Protein AF-A0A420MRM2-F1 (afdb_monomer_lite)

Foldseek 3Di:
DVVVVVVVVVVVVVVVQVPDPFPCSNVLVVLVVVLLVVLVPDDFDDDPVLVVVLVVVCVVVVVQCPDPDDDPPVVPNGPDPVVSVVSVSVCLVVLCQVCPDPSSVSSNVSCPDPSVVVVVVVCPNPVPVVVVDDRPPPPDPQPVPDDPVVCPVVVVVVVVVVVVLVVVVVVVVVVVVVPDPDPVVVVVVVVVVVVVVVVVVVVVVVVVSVPPD

Structure (mmCIF, N/CA/C/O backbone):
data_AF-A0A420MRM2-F1
#
_entry.id   AF-A0A420MRM2-F1
#
loop_
_atom_site.group_PDB
_atom_site.id
_atom_site.type_symbol
_atom_site.label_atom_id
_atom_site.label_alt_id
_atom_site.label_comp_id
_atom_site.label_asym_id
_atom_site.label_entity_id
_atom_site.label_seq_id
_atom_site.pdbx_PDB_ins_code
_atom_site.Cartn_x
_atom_site.Cartn_y
_atom_site.Cartn_z
_atom_site.occupancy
_atom_site.B_iso_or_equiv
_atom_site.auth_seq_id
_atom_site.auth_comp_id
_atom_site.auth_asym_id
_atom_site.auth_atom_id
_atom_site.pdbx_PDB_model_num
ATOM 1 N N . MET A 1 1 ? 2.061 21.342 -18.331 1.00 58.62 1 MET A N 1
ATOM 2 C CA . MET A 1 1 ? 0.796 20.868 -17.726 1.00 58.62 1 MET A CA 1
ATOM 3 C C . MET A 1 1 ? 1.039 19.591 -16.930 1.00 58.62 1 MET A C 1
ATOM 5 O O . MET A 1 1 ? 0.723 19.573 -15.754 1.00 58.62 1 MET A O 1
ATOM 9 N N . GLU A 1 2 ? 1.714 18.597 -17.509 1.00 61.97 2 GLU A N 1
ATOM 10 C CA . GLU A 1 2 ? 2.024 17.307 -16.869 1.00 61.97 2 GLU A CA 1
ATOM 11 C C . GLU A 1 2 ? 2.773 17.396 -15.522 1.00 61.97 2 GLU A C 1
ATOM 13 O O . GLU A 1 2 ? 2.312 16.820 -14.544 1.00 61.97 2 GLU A O 1
ATOM 18 N N . MET A 1 3 ? 3.861 18.177 -15.412 1.00 66.94 3 MET A N 1
ATOM 19 C CA . MET A 1 3 ? 4.563 18.349 -14.121 1.00 66.94 3 MET A CA 1
ATOM 20 C C . MET A 1 3 ? 3.674 18.968 -13.032 1.00 66.94 3 MET A C 1
ATOM 22 O O . MET A 1 3 ? 3.732 18.562 -11.880 1.00 66.94 3 MET A O 1
ATOM 26 N N . MET A 1 4 ? 2.800 19.907 -13.405 1.00 73.38 4 MET A N 1
ATOM 27 C CA . MET A 1 4 ? 1.870 20.538 -12.466 1.00 73.38 4 MET A CA 1
ATOM 28 C C . MET A 1 4 ? 0.805 19.546 -11.975 1.00 73.38 4 MET A C 1
ATOM 30 O O . MET A 1 4 ? 0.467 19.550 -10.794 1.00 73.38 4 MET A O 1
ATOM 34 N N . GLU A 1 5 ? 0.280 18.691 -12.857 1.00 72.19 5 GLU A N 1
ATOM 35 C CA . GLU A 1 5 ? -0.661 17.635 -12.458 1.00 72.19 5 GLU A CA 1
ATOM 36 C C . GLU A 1 5 ? 0.018 16.565 -11.592 1.00 72.19 5 GLU A C 1
ATOM 38 O O . GLU A 1 5 ? -0.572 16.085 -10.624 1.00 72.19 5 GLU A O 1
ATOM 43 N N . ARG A 1 6 ? 1.289 16.251 -11.867 1.00 74.25 6 ARG A N 1
ATOM 44 C CA . ARG A 1 6 ? 2.109 15.364 -11.033 1.00 74.25 6 ARG A CA 1
ATOM 45 C C . ARG A 1 6 ? 2.300 15.927 -9.623 1.00 74.25 6 ARG A C 1
ATOM 47 O O . ARG A 1 6 ? 2.050 15.214 -8.654 1.00 74.25 6 ARG A O 1
ATOM 54 N N . ASP A 1 7 ? 2.672 17.198 -9.498 1.00 79.50 7 ASP A N 1
ATOM 55 C CA . ASP A 1 7 ? 2.842 17.847 -8.193 1.00 79.50 7 ASP A CA 1
ATOM 56 C C . ASP A 1 7 ? 1.525 17.875 -7.407 1.00 79.50 7 ASP A C 1
ATOM 58 O O . ASP A 1 7 ? 1.498 17.531 -6.223 1.00 79.50 7 ASP A O 1
ATOM 62 N N . ARG A 1 8 ? 0.402 18.176 -8.077 1.00 82.31 8 ARG A N 1
ATOM 63 C CA . ARG A 1 8 ? -0.938 18.083 -7.471 1.00 82.31 8 ARG A CA 1
ATOM 64 C C . ARG A 1 8 ? -1.251 16.672 -6.985 1.00 82.31 8 ARG A C 1
ATOM 66 O O . ARG A 1 8 ? -1.766 16.520 -5.879 1.00 82.31 8 ARG A O 1
ATOM 73 N N . ALA A 1 9 ? -0.939 15.648 -7.777 1.00 80.81 9 ALA A N 1
ATOM 74 C CA . ALA A 1 9 ? -1.175 14.259 -7.404 1.00 80.81 9 ALA A CA 1
ATOM 75 C C . ALA A 1 9 ? -0.339 13.843 -6.183 1.00 80.81 9 ALA A C 1
ATOM 77 O O . ALA A 1 9 ? -0.861 13.168 -5.293 1.00 80.81 9 ALA A O 1
ATOM 78 N N . PHE A 1 10 ? 0.925 14.270 -6.095 1.00 83.81 10 PHE A N 1
ATOM 79 C CA . PHE A 1 10 ? 1.751 14.045 -4.906 1.00 83.81 10 PHE A CA 1
ATOM 80 C C . PHE A 1 10 ? 1.188 14.759 -3.682 1.00 83.81 10 PHE A C 1
ATOM 82 O O . PHE A 1 10 ? 0.953 14.108 -2.667 1.00 83.81 10 PHE A O 1
ATOM 89 N N . SER A 1 11 ? 0.885 16.056 -3.794 1.00 84.88 11 SER A N 1
ATOM 90 C CA . SER A 1 11 ? 0.298 16.828 -2.692 1.00 84.88 11 SER A CA 1
ATOM 91 C C . SER A 1 11 ? -1.029 16.239 -2.216 1.00 84.88 11 SER A C 1
ATOM 93 O O . SER A 1 11 ? -1.290 16.200 -1.015 1.00 84.88 11 SER A O 1
ATOM 95 N N . PHE A 1 12 ? -1.860 15.736 -3.133 1.00 87.81 12 PHE A N 1
ATOM 96 C CA . PHE A 1 12 ? -3.099 15.048 -2.788 1.00 87.81 12 PHE A CA 1
ATOM 97 C C . PHE A 1 12 ? -2.832 13.754 -2.014 1.00 87.81 12 PHE A C 1
ATOM 99 O O . PHE A 1 12 ? -3.415 13.562 -0.948 1.00 87.81 12 PHE A O 1
ATOM 106 N N . LYS A 1 13 ? -1.939 12.884 -2.510 1.00 85.56 13 LYS A N 1
ATOM 107 C CA . LYS A 1 13 ? -1.574 11.630 -1.828 1.00 85.56 13 LYS A CA 1
ATOM 108 C C . LYS A 1 13 ? -1.015 11.914 -0.434 1.00 85.56 13 LYS A C 1
ATOM 110 O O . LYS A 1 13 ? -1.466 11.306 0.528 1.00 85.56 13 LYS A O 1
ATOM 115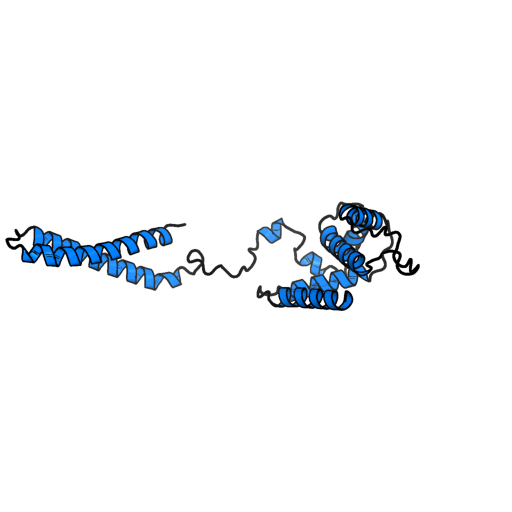 N N . GLU A 1 14 ? -0.092 12.862 -0.305 1.00 86.62 14 GLU A N 1
ATOM 116 C CA . GLU A 1 14 ? 0.489 13.243 0.986 1.00 86.62 14 GLU A CA 1
ATOM 117 C C . GLU A 1 14 ? -0.559 13.810 1.943 1.00 86.62 14 GLU A C 1
ATOM 119 O O . GLU A 1 14 ? -0.609 13.400 3.097 1.00 86.62 14 GLU A O 1
ATOM 124 N N . SER A 1 15 ? -1.450 14.680 1.461 1.00 87.25 15 SER A N 1
ATOM 125 C CA . SER A 1 15 ? -2.539 15.236 2.275 1.00 87.25 15 SER A CA 1
ATOM 126 C C . SER A 1 15 ? -3.531 14.162 2.717 1.00 87.25 15 SER A C 1
ATOM 128 O O . SER A 1 15 ? -4.020 14.201 3.844 1.00 87.25 15 SER A O 1
ATOM 130 N N . PHE A 1 16 ? -3.824 13.191 1.849 1.00 86.88 16 PHE A N 1
ATOM 131 C CA . PHE A 1 16 ? -4.702 12.071 2.172 1.00 86.88 16 PHE A CA 1
ATOM 132 C C . PHE A 1 16 ? -4.112 11.213 3.295 1.00 86.88 16 PHE A C 1
ATOM 134 O O . PHE A 1 16 ? -4.819 10.892 4.246 1.00 86.88 16 PHE A O 1
ATOM 141 N N . GLN A 1 17 ? -2.813 10.912 3.221 1.00 86.00 17 GLN A N 1
ATOM 142 C CA . GLN A 1 17 ? -2.122 10.140 4.256 1.00 86.00 17 GLN A CA 1
ATOM 143 C C . GLN A 1 17 ? -1.930 10.942 5.547 1.00 86.00 17 GLN A C 1
ATOM 145 O O . GLN A 1 17 ? -2.156 10.414 6.627 1.00 86.00 17 GLN A O 1
ATOM 150 N N . ALA A 1 18 ? -1.616 12.237 5.453 1.00 84.50 18 ALA A N 1
ATOM 151 C CA . ALA A 1 18 ? -1.531 13.129 6.610 1.00 84.50 18 ALA A CA 1
ATOM 152 C C . ALA A 1 18 ? -2.884 13.310 7.320 1.00 84.50 18 ALA A C 1
ATOM 154 O O . ALA A 1 18 ? -2.929 13.603 8.515 1.00 84.50 18 ALA A O 1
ATOM 155 N N . GLY A 1 19 ? -3.985 13.137 6.584 1.00 82.69 19 GLY A N 1
ATOM 156 C CA . GLY A 1 19 ? -5.341 13.102 7.119 1.00 82.69 19 GLY A CA 1
ATOM 157 C C . GLY A 1 19 ? -5.684 11.812 7.869 1.00 82.69 19 GLY A C 1
ATOM 158 O O . GLY A 1 19 ? -6.733 11.768 8.521 1.00 82.69 19 GLY A O 1
ATOM 159 N N . ASP A 1 20 ? -4.836 10.779 7.805 1.00 80.94 20 ASP A N 1
ATOM 160 C CA . ASP A 1 20 ? -5.010 9.573 8.603 1.00 80.94 20 ASP A CA 1
ATOM 161 C C . ASP A 1 20 ? -4.645 9.851 10.068 1.00 80.94 20 ASP A C 1
ATOM 163 O O . ASP A 1 20 ? -3.548 10.299 10.415 1.00 80.94 20 ASP A O 1
ATOM 167 N N . LEU A 1 21 ? -5.620 9.603 10.939 1.00 76.06 21 LEU A N 1
ATOM 168 C CA . LEU A 1 21 ? -5.523 9.831 12.376 1.00 76.06 21 LEU A CA 1
ATOM 169 C C . LEU A 1 21 ? -5.315 8.525 13.152 1.00 76.06 21 LEU A C 1
ATOM 171 O O . LEU A 1 21 ? -5.389 8.542 14.382 1.00 76.06 21 LEU A O 1
ATOM 175 N N . GLU A 1 22 ? -5.094 7.396 12.471 1.00 74.50 22 GLU A N 1
ATOM 176 C CA . GLU A 1 22 ? -4.727 6.145 13.130 1.00 74.50 22 GLU A CA 1
ATOM 177 C C . GLU A 1 22 ? -3.379 6.300 13.870 1.00 74.50 22 GLU A C 1
ATOM 179 O O . GLU A 1 22 ? -2.386 6.770 13.294 1.00 74.50 22 GLU A O 1
ATOM 184 N N . PRO A 1 23 ? -3.295 5.910 15.158 1.00 78.25 23 PRO A N 1
ATOM 185 C CA . PRO A 1 23 ? -2.066 6.047 15.930 1.00 78.25 23 PRO A CA 1
ATOM 186 C C . PRO A 1 23 ? -0.869 5.354 15.266 1.00 78.25 23 PRO A C 1
ATOM 188 O O . PRO A 1 23 ? -0.889 4.160 14.961 1.00 78.25 23 PRO A O 1
ATOM 191 N N . GLY A 1 24 ? 0.205 6.116 15.048 1.00 80.38 24 GLY A N 1
ATOM 192 C CA . GLY A 1 24 ? 1.440 5.617 14.438 1.00 80.38 24 GLY A CA 1
ATOM 193 C C . GLY A 1 24 ? 1.360 5.342 12.930 1.00 80.38 24 GLY A C 1
ATOM 194 O O . GLY A 1 24 ? 2.344 4.864 12.368 1.00 80.38 24 GLY A O 1
ATOM 195 N N . TYR A 1 25 ? 0.244 5.651 12.259 1.00 82.44 25 TYR A N 1
ATOM 196 C CA . TYR A 1 25 ? 0.095 5.438 10.817 1.00 82.44 25 TYR A CA 1
ATOM 197 C C . TYR A 1 25 ? 1.090 6.260 9.995 1.00 82.44 25 TYR A C 1
ATOM 199 O O . TYR A 1 25 ? 1.828 5.702 9.187 1.00 82.44 25 TYR A O 1
ATOM 207 N N . ASN A 1 26 ? 1.195 7.562 10.273 1.00 86.50 26 ASN A N 1
ATOM 208 C CA . ASN A 1 26 ? 2.119 8.450 9.560 1.00 86.50 26 ASN A CA 1
ATOM 209 C C . ASN A 1 26 ? 3.577 7.975 9.649 1.00 86.50 26 ASN A C 1
ATOM 211 O O . ASN A 1 26 ? 4.306 8.021 8.662 1.00 86.50 26 ASN A O 1
ATOM 215 N N . ALA A 1 27 ? 3.991 7.440 10.802 1.00 88.12 27 ALA A N 1
ATOM 216 C CA . ALA A 1 27 ? 5.326 6.870 10.968 1.00 88.12 27 ALA A CA 1
ATOM 217 C C . ALA A 1 27 ? 5.530 5.622 10.091 1.00 88.12 27 ALA A C 1
ATOM 219 O O . ALA A 1 27 ? 6.547 5.503 9.414 1.00 88.12 27 ALA A O 1
ATOM 220 N N . LYS A 1 28 ? 4.538 4.721 10.042 1.00 87.12 28 LYS A N 1
ATOM 221 C CA . LYS A 1 28 ? 4.575 3.523 9.186 1.00 87.12 28 LYS A CA 1
ATOM 222 C C . LYS A 1 28 ? 4.576 3.874 7.699 1.00 87.12 28 LYS A C 1
ATOM 224 O O . LYS A 1 28 ? 5.288 3.237 6.927 1.00 87.12 28 LYS A O 1
ATOM 229 N N . TYR A 1 29 ? 3.797 4.879 7.302 1.00 89.06 29 TYR A N 1
ATOM 230 C CA . TYR A 1 29 ? 3.775 5.375 5.930 1.00 89.06 29 TYR A CA 1
ATOM 231 C C . TYR A 1 29 ? 5.137 5.950 5.527 1.00 89.06 29 TYR A C 1
ATOM 233 O O . TYR A 1 29 ? 5.668 5.584 4.480 1.00 89.06 29 TYR A O 1
ATOM 241 N N . ASN A 1 30 ? 5.742 6.780 6.379 1.00 90.00 30 ASN A N 1
ATOM 242 C CA . ASN A 1 30 ? 7.066 7.346 6.123 1.00 90.00 30 ASN A CA 1
ATOM 243 C C . ASN A 1 30 ? 8.141 6.258 6.009 1.00 90.00 30 ASN A C 1
ATOM 245 O O . ASN A 1 30 ? 8.911 6.280 5.052 1.00 90.00 30 ASN A O 1
ATOM 249 N N . LEU A 1 31 ? 8.129 5.262 6.903 1.00 90.56 31 LEU A N 1
ATOM 250 C CA . LEU A 1 31 ? 9.038 4.114 6.834 1.00 90.56 31 LEU A CA 1
ATOM 251 C C . LEU A 1 31 ? 8.913 3.369 5.494 1.00 90.56 31 LEU A C 1
ATOM 253 O O . LEU A 1 31 ? 9.916 3.065 4.851 1.00 90.56 31 LEU A O 1
ATOM 257 N N . LEU A 1 32 ? 7.685 3.112 5.028 1.00 90.19 32 LEU A N 1
ATOM 258 C CA . LEU A 1 32 ? 7.452 2.486 3.722 1.00 90.19 32 LEU A CA 1
ATOM 259 C C . LEU A 1 32 ? 8.017 3.339 2.574 1.00 90.19 32 LEU A C 1
ATOM 261 O O . LEU A 1 32 ? 8.669 2.806 1.676 1.00 90.19 32 LEU A O 1
ATOM 265 N N . GLN A 1 33 ? 7.786 4.654 2.596 1.00 90.25 33 GLN A N 1
ATOM 266 C CA . GLN A 1 33 ? 8.293 5.570 1.569 1.00 90.25 33 GLN A CA 1
ATOM 267 C C . GLN A 1 33 ? 9.825 5.622 1.545 1.00 90.25 33 GLN A C 1
ATOM 269 O O . GLN A 1 33 ? 10.426 5.641 0.470 1.00 90.25 33 GLN A O 1
ATOM 274 N N . GLU A 1 34 ? 10.471 5.618 2.709 1.00 91.12 34 GLU A N 1
ATOM 275 C CA . GLU A 1 34 ? 11.930 5.569 2.823 1.00 91.12 34 GLU A CA 1
ATOM 276 C C . GLU A 1 34 ? 12.499 4.281 2.226 1.00 91.12 34 GLU A C 1
ATOM 278 O O . GLU A 1 34 ? 13.448 4.333 1.441 1.00 91.12 34 GLU A O 1
ATOM 283 N N . ILE A 1 35 ? 11.868 3.144 2.509 1.00 90.31 35 ILE A N 1
ATOM 284 C CA . ILE A 1 35 ? 12.279 1.835 1.993 1.00 90.31 35 ILE A CA 1
ATOM 285 C C . ILE A 1 35 ? 12.094 1.740 0.488 1.00 90.31 35 ILE A C 1
ATOM 287 O O . ILE A 1 35 ? 12.999 1.278 -0.202 1.00 90.31 35 ILE A O 1
ATOM 291 N N . LEU A 1 36 ? 10.970 2.221 -0.045 1.00 89.12 36 LEU A N 1
ATOM 292 C CA . LEU A 1 36 ? 10.749 2.270 -1.490 1.00 89.12 36 LEU A CA 1
ATOM 293 C C . LEU A 1 36 ? 11.805 3.135 -2.182 1.00 89.12 36 LEU A C 1
ATOM 295 O O . LEU A 1 36 ? 12.380 2.729 -3.190 1.00 89.12 36 LEU A O 1
ATOM 299 N N . ARG A 1 37 ? 12.121 4.307 -1.620 1.00 89.75 37 ARG A N 1
ATOM 300 C CA . ARG A 1 37 ? 13.180 5.175 -2.156 1.00 89.75 37 ARG A CA 1
ATOM 301 C C . ARG A 1 37 ? 14.554 4.513 -2.080 1.00 89.75 37 ARG A C 1
ATOM 303 O O . ARG A 1 37 ? 15.337 4.670 -3.014 1.00 89.75 37 ARG A O 1
ATOM 310 N N . ALA A 1 38 ? 14.859 3.802 -0.996 1.00 89.25 38 ALA A N 1
ATOM 311 C CA . ALA A 1 38 ? 16.115 3.074 -0.843 1.00 89.25 38 ALA A CA 1
ATOM 312 C C . ALA A 1 38 ? 16.218 1.917 -1.849 1.00 89.25 38 ALA A C 1
ATOM 314 O O . ALA A 1 38 ? 17.240 1.781 -2.521 1.00 89.25 38 ALA A O 1
ATOM 315 N N . MET A 1 39 ? 15.138 1.153 -2.023 1.00 87.88 39 MET A N 1
ATOM 316 C CA . MET A 1 39 ? 15.045 0.054 -2.984 1.00 87.88 39 MET A CA 1
ATOM 317 C C . MET A 1 39 ? 15.317 0.547 -4.404 1.00 87.88 39 MET A C 1
ATOM 319 O O . MET A 1 39 ? 16.220 0.041 -5.055 1.00 87.88 39 MET A O 1
ATOM 323 N N . LEU A 1 40 ? 14.620 1.599 -4.841 1.00 84.19 40 LEU A N 1
ATOM 324 C CA . LEU A 1 40 ? 14.742 2.140 -6.200 1.00 84.19 40 LEU A CA 1
ATOM 325 C C . LEU A 1 40 ? 16.090 2.816 -6.488 1.00 84.19 40 LEU A C 1
ATOM 327 O O . LEU A 1 40 ? 16.474 2.950 -7.646 1.00 84.19 40 LEU A O 1
ATOM 331 N N . LYS A 1 41 ? 16.806 3.273 -5.454 1.00 85.88 41 LYS A N 1
ATOM 332 C CA . LYS A 1 41 ? 18.165 3.823 -5.590 1.00 85.88 41 LYS A CA 1
ATOM 333 C C . LYS A 1 41 ? 19.246 2.748 -5.581 1.00 85.88 41 LYS A C 1
ATOM 335 O O . LYS A 1 41 ? 20.383 3.036 -5.950 1.00 85.88 41 LYS A O 1
ATOM 340 N N . THR A 1 42 ? 18.925 1.546 -5.112 1.00 81.62 42 THR A N 1
ATOM 341 C CA . THR A 1 42 ? 19.907 0.477 -4.978 1.00 81.62 42 THR A CA 1
ATOM 342 C C . THR A 1 42 ? 20.178 -0.123 -6.355 1.00 81.62 42 THR A C 1
ATOM 344 O O . THR A 1 42 ? 19.243 -0.570 -7.014 1.00 81.62 42 THR A O 1
ATOM 347 N N . PRO A 1 43 ? 21.438 -0.152 -6.824 1.00 77.12 43 PRO A N 1
ATOM 348 C CA . PRO A 1 43 ? 21.756 -0.797 -8.087 1.00 77.12 43 PRO A CA 1
ATOM 349 C C . PRO A 1 43 ? 21.464 -2.296 -7.977 1.00 77.12 43 PRO A C 1
ATOM 351 O O . PRO A 1 43 ? 22.006 -2.991 -7.116 1.00 77.12 43 PRO A O 1
ATOM 354 N N . HIS A 1 44 ? 20.590 -2.790 -8.848 1.00 69.75 44 HIS A N 1
ATOM 355 C CA . HIS A 1 44 ? 20.217 -4.197 -8.887 1.00 69.75 44 HIS A CA 1
ATOM 356 C C . HIS A 1 44 ? 21.113 -4.960 -9.866 1.00 69.75 44 HIS A C 1
ATOM 358 O O . HIS A 1 44 ? 21.325 -4.524 -10.996 1.00 69.75 44 HIS A O 1
ATOM 364 N N . VAL A 1 45 ? 21.616 -6.120 -9.438 1.00 73.50 45 VAL A N 1
ATOM 365 C CA . VAL A 1 45 ? 22.359 -7.064 -10.282 1.00 73.50 45 VAL A CA 1
ATOM 366 C C . VAL A 1 45 ? 21.569 -8.368 -10.309 1.00 73.50 45 VAL A C 1
ATOM 368 O O . VAL A 1 45 ? 21.381 -8.991 -9.267 1.00 73.50 45 VAL A O 1
ATOM 371 N N . GLY A 1 46 ? 21.071 -8.767 -11.479 1.00 73.25 46 GLY A N 1
ATOM 372 C CA . GLY A 1 46 ? 20.265 -9.977 -11.634 1.00 73.25 46 GLY A CA 1
ATOM 373 C C . GLY A 1 46 ? 19.441 -9.976 -12.919 1.00 73.25 46 GLY A C 1
ATOM 374 O O . GLY A 1 46 ? 19.713 -9.195 -13.829 1.00 73.25 46 GLY A O 1
ATOM 375 N N . SER A 1 47 ? 18.447 -10.866 -12.988 1.00 78.25 47 SER A N 1
ATOM 376 C CA . SER A 1 47 ? 17.571 -10.983 -14.159 1.00 78.25 47 SER A CA 1
ATOM 377 C C . SER A 1 47 ? 16.770 -9.700 -14.411 1.00 78.25 47 SER A C 1
ATOM 379 O O . SER A 1 47 ? 16.294 -9.050 -13.477 1.00 78.25 47 SER A O 1
ATOM 381 N N . THR A 1 48 ? 16.591 -9.363 -15.688 1.00 81.81 48 THR A N 1
ATOM 382 C CA . THR A 1 48 ? 15.780 -8.234 -16.161 1.00 81.81 48 THR A CA 1
ATOM 383 C C . THR A 1 48 ? 14.361 -8.645 -16.566 1.00 81.81 48 THR A C 1
ATOM 385 O O . THR A 1 48 ? 13.646 -7.834 -17.144 1.00 81.81 48 THR A O 1
ATOM 388 N N . ASP A 1 49 ? 13.925 -9.870 -16.251 1.00 82.25 49 ASP A N 1
ATOM 389 C CA . ASP A 1 49 ? 12.596 -10.394 -16.625 1.00 82.25 49 ASP A CA 1
ATOM 390 C C . ASP A 1 49 ? 11.433 -9.517 -16.129 1.00 82.25 49 ASP A C 1
ATOM 392 O O . ASP A 1 49 ? 10.411 -9.374 -16.798 1.00 82.25 49 ASP A O 1
ATOM 396 N N . TRP A 1 50 ? 11.603 -8.853 -14.984 1.00 82.62 50 TRP A N 1
ATOM 397 C CA . TRP A 1 50 ? 10.624 -7.909 -14.436 1.00 82.62 50 TRP A CA 1
ATOM 398 C C . TRP A 1 50 ? 10.364 -6.695 -15.338 1.00 82.62 50 TRP A C 1
ATOM 400 O O . TRP A 1 50 ? 9.274 -6.130 -15.296 1.00 82.62 50 TRP A O 1
ATOM 410 N N . ILE A 1 51 ? 11.330 -6.307 -16.178 1.00 81.62 51 ILE A N 1
ATOM 411 C CA . ILE A 1 51 ? 11.159 -5.215 -17.144 1.00 81.62 51 ILE A CA 1
ATOM 412 C C . ILE A 1 51 ? 10.151 -5.632 -18.215 1.00 81.62 51 ILE A C 1
ATOM 414 O O . ILE A 1 51 ? 9.273 -4.846 -18.566 1.00 81.62 51 ILE A O 1
ATOM 418 N N . PHE A 1 52 ? 10.239 -6.875 -18.695 1.00 83.00 52 PHE A N 1
ATOM 419 C CA . PHE A 1 52 ? 9.292 -7.413 -19.672 1.00 83.00 52 PHE A CA 1
ATOM 420 C C . PHE A 1 52 ? 7.892 -7.547 -19.075 1.00 83.00 52 PHE A C 1
ATOM 422 O O . PHE A 1 52 ? 6.927 -7.149 -19.716 1.00 83.00 52 PHE A O 1
ATOM 429 N N . PHE A 1 53 ? 7.784 -7.965 -17.812 1.00 83.81 53 PHE A N 1
ATOM 430 C CA . PHE A 1 53 ? 6.504 -7.977 -17.100 1.00 83.81 53 PHE A CA 1
ATOM 431 C C . PHE A 1 53 ? 5.858 -6.580 -17.014 1.00 83.81 53 PHE A C 1
ATOM 433 O O . PHE A 1 53 ? 4.655 -6.425 -17.209 1.00 83.81 53 PHE A O 1
ATOM 440 N N . ILE A 1 54 ? 6.651 -5.531 -16.767 1.00 82.81 54 ILE A N 1
ATOM 441 C CA . ILE A 1 54 ? 6.156 -4.145 -16.779 1.00 82.81 54 ILE A CA 1
ATOM 442 C C . ILE A 1 54 ? 5.743 -3.705 -18.190 1.00 82.81 54 ILE A C 1
ATOM 444 O O . ILE A 1 54 ? 4.725 -3.029 -18.340 1.00 82.81 54 ILE A O 1
ATOM 448 N N . ALA A 1 55 ? 6.508 -4.085 -19.215 1.00 80.94 55 ALA A N 1
ATOM 449 C CA . ALA A 1 55 ? 6.179 -3.780 -20.604 1.00 80.94 55 ALA A CA 1
ATOM 450 C C . ALA A 1 55 ? 4.852 -4.431 -21.033 1.00 80.94 55 ALA A C 1
ATOM 452 O O . ALA A 1 55 ? 4.033 -3.765 -21.660 1.00 80.94 55 ALA A O 1
ATOM 453 N N . GLU A 1 56 ? 4.598 -5.677 -20.625 1.00 83.00 56 GLU A N 1
ATOM 454 C CA . GLU A 1 56 ? 3.323 -6.370 -20.856 1.00 83.00 56 GLU A CA 1
ATOM 455 C C . GLU A 1 56 ? 2.146 -5.659 -20.174 1.00 83.00 56 GLU A C 1
ATOM 457 O O . GLU A 1 56 ? 1.083 -5.518 -20.773 1.00 83.00 56 GLU A O 1
ATOM 462 N N . ILE A 1 57 ? 2.321 -5.161 -18.943 1.00 83.06 57 ILE A N 1
ATOM 463 C CA . ILE A 1 57 ? 1.281 -4.379 -18.250 1.00 83.06 57 ILE A CA 1
ATOM 464 C C . ILE A 1 57 ? 0.986 -3.078 -19.001 1.00 83.06 57 ILE A C 1
ATOM 466 O O . ILE A 1 57 ? -0.174 -2.699 -19.147 1.00 83.06 57 ILE A O 1
ATOM 470 N N . LEU A 1 58 ? 2.024 -2.382 -19.464 1.00 78.81 58 LEU A N 1
ATOM 471 C CA . LEU A 1 58 ? 1.878 -1.146 -20.233 1.00 78.81 58 LEU A CA 1
ATOM 472 C C . LEU A 1 58 ? 1.148 -1.375 -21.557 1.00 78.81 58 LEU A C 1
ATOM 474 O O . LEU A 1 58 ? 0.299 -0.568 -21.928 1.00 78.81 58 LEU A O 1
ATOM 478 N N . GLU A 1 59 ? 1.468 -2.469 -22.244 1.00 80.19 59 GLU A N 1
ATOM 479 C CA . GLU A 1 59 ? 0.788 -2.895 -23.466 1.00 80.19 59 GLU A CA 1
ATOM 480 C C . GLU A 1 59 ? -0.672 -3.264 -23.191 1.00 80.19 59 GLU A C 1
ATOM 482 O O . GLU A 1 59 ? -1.569 -2.777 -23.870 1.00 80.19 59 GLU A O 1
ATOM 487 N N . TRP A 1 60 ? -0.934 -4.043 -22.140 1.00 82.06 60 TRP A N 1
ATOM 488 C CA . TRP A 1 60 ? -2.293 -4.416 -21.749 1.00 82.06 60 TRP A CA 1
ATOM 489 C C . TRP A 1 60 ? -3.176 -3.209 -21.405 1.00 82.06 60 TRP A C 1
ATOM 491 O O . TRP A 1 60 ? -4.374 -3.216 -21.684 1.00 82.06 60 TRP A O 1
ATOM 501 N N . LEU A 1 61 ? -2.593 -2.171 -20.802 1.00 80.06 61 LEU A N 1
ATOM 502 C CA . LEU A 1 61 ? -3.292 -0.933 -20.458 1.00 80.06 61 LEU A CA 1
ATOM 503 C C . LEU A 1 61 ? -3.398 0.059 -21.626 1.00 80.06 61 LEU A C 1
ATOM 505 O O . LEU A 1 61 ? -3.950 1.139 -21.424 1.00 80.06 61 LEU A O 1
ATOM 509 N N . ASP A 1 62 ? -2.871 -0.280 -22.808 1.00 74.62 62 ASP A N 1
ATOM 510 C CA . ASP A 1 62 ? -2.791 0.609 -23.977 1.00 74.62 62 ASP A CA 1
ATOM 511 C C . ASP A 1 62 ? -2.072 1.940 -23.658 1.00 74.62 62 ASP A C 1
ATOM 513 O O . ASP A 1 62 ? -2.389 3.019 -24.154 1.00 74.62 62 ASP A O 1
ATOM 517 N N . LEU A 1 63 ? -1.096 1.869 -22.743 1.00 72.31 63 LEU A N 1
ATOM 518 C CA . LEU A 1 63 ? -0.253 2.992 -22.311 1.00 72.31 63 LEU A CA 1
ATOM 519 C C . LEU A 1 63 ? 1.123 2.967 -22.979 1.00 72.31 63 LEU A C 1
ATOM 521 O O . LEU A 1 63 ? 1.916 3.904 -22.831 1.00 72.31 63 LEU A O 1
ATOM 525 N N . ARG A 1 64 ? 1.422 1.879 -23.692 1.00 64.56 64 ARG A N 1
ATOM 526 C CA . ARG A 1 64 ? 2.600 1.745 -24.534 1.00 64.56 64 ARG A CA 1
ATOM 527 C C . ARG A 1 64 ? 2.431 2.682 -25.725 1.00 64.56 64 ARG A C 1
ATOM 529 O O . ARG A 1 64 ? 1.683 2.404 -26.651 1.00 64.56 64 ARG A O 1
ATOM 536 N N . GLY A 1 65 ? 3.073 3.842 -25.658 1.00 56.34 65 GLY A N 1
ATOM 537 C CA . GLY A 1 65 ? 2.920 4.856 -26.690 1.00 56.34 65 GLY A CA 1
ATOM 538 C C . GLY A 1 65 ? 3.755 4.562 -27.930 1.00 56.34 65 GLY A C 1
ATOM 539 O O . GLY A 1 65 ? 4.726 5.266 -28.195 1.00 56.34 65 GLY A O 1
ATOM 540 N N . ASP A 1 66 ? 3.337 3.560 -28.696 1.00 58.22 66 ASP A N 1
ATOM 541 C CA . ASP A 1 66 ? 3.811 3.289 -30.055 1.00 58.22 66 ASP A CA 1
ATOM 542 C C . ASP A 1 66 ? 3.165 4.298 -31.039 1.00 58.22 66 ASP A C 1
ATOM 544 O O . ASP A 1 66 ? 2.531 3.929 -32.023 1.00 58.22 66 ASP A O 1
ATOM 548 N N . TYR A 1 67 ? 3.248 5.599 -30.732 1.00 53.88 67 TYR A N 1
ATOM 549 C CA . TYR A 1 67 ? 2.677 6.663 -31.564 1.00 53.88 67 TYR A CA 1
ATOM 550 C C . TYR A 1 67 ? 3.628 7.003 -32.720 1.00 53.88 67 TYR A C 1
ATOM 552 O O . TYR A 1 67 ? 4.790 7.329 -32.480 1.00 53.88 67 TYR A O 1
ATOM 560 N N . ASP A 1 68 ? 3.119 7.013 -33.956 1.00 53.88 68 ASP A N 1
ATOM 561 C CA . ASP A 1 68 ? 3.889 7.347 -35.169 1.00 53.88 68 ASP A CA 1
ATOM 562 C C . ASP A 1 68 ? 4.422 8.803 -35.191 1.00 53.88 68 ASP A C 1
ATOM 564 O O . ASP A 1 68 ? 5.410 9.089 -35.868 1.00 53.88 68 ASP A O 1
ATOM 568 N N . ASP A 1 69 ? 3.822 9.722 -34.416 1.00 52.69 69 ASP A N 1
ATOM 569 C CA . ASP A 1 69 ? 3.917 11.169 -34.685 1.00 52.69 69 ASP A CA 1
ATOM 570 C C . ASP A 1 69 ? 4.516 12.051 -33.566 1.00 52.69 69 ASP A C 1
ATOM 572 O O . ASP A 1 69 ? 4.554 13.276 -33.712 1.00 52.69 69 ASP A O 1
ATOM 576 N N . TYR A 1 70 ? 5.019 11.497 -32.454 1.00 48.69 70 TYR A N 1
ATOM 577 C CA . TYR A 1 70 ? 5.649 12.309 -31.396 1.00 48.69 70 TYR A CA 1
ATOM 578 C C . TYR A 1 70 ? 7.138 12.020 -31.206 1.00 48.69 70 TYR A C 1
ATOM 580 O O . TYR A 1 70 ? 7.605 10.890 -31.296 1.00 48.69 70 TYR A O 1
ATOM 588 N N . VAL A 1 71 ? 7.874 13.113 -30.968 1.00 51.12 71 VAL A N 1
ATOM 589 C CA . VAL A 1 71 ? 9.336 13.239 -30.917 1.00 51.12 71 VAL A CA 1
ATOM 590 C C . VAL A 1 71 ? 10.004 12.013 -30.292 1.00 51.12 71 VAL A C 1
ATOM 592 O O . VAL A 1 71 ? 9.989 11.830 -29.077 1.00 51.12 71 VAL A O 1
ATOM 595 N N . GLN A 1 72 ? 10.647 11.226 -31.155 1.00 51.56 72 GLN A N 1
ATOM 596 C CA . GLN A 1 72 ? 11.676 10.242 -30.830 1.00 51.56 72 GLN A CA 1
ATOM 597 C C . GLN A 1 72 ? 12.865 10.974 -30.187 1.00 51.56 72 GLN A C 1
ATOM 599 O O . GLN A 1 72 ? 13.883 11.191 -30.841 1.00 51.56 72 GLN A O 1
ATOM 604 N N . ASP A 1 73 ? 12.741 11.448 -28.944 1.00 51.91 73 ASP A N 1
ATOM 605 C CA . ASP A 1 73 ? 13.917 11.845 -28.173 1.00 51.91 73 ASP A CA 1
ATOM 606 C C . ASP A 1 73 ? 14.646 10.546 -27.807 1.00 51.91 73 ASP A C 1
ATOM 608 O O . ASP A 1 73 ? 14.132 9.771 -26.996 1.00 51.91 73 ASP A O 1
ATOM 612 N N . PRO A 1 74 ? 15.845 10.275 -28.358 1.00 53.88 74 PRO A N 1
ATOM 613 C CA . PRO A 1 74 ? 16.565 9.033 -28.089 1.00 53.88 74 PRO A CA 1
ATOM 614 C C . PRO A 1 74 ? 16.924 8.855 -26.606 1.00 53.88 74 PRO A C 1
ATOM 616 O O . PRO A 1 74 ? 17.344 7.776 -26.193 1.00 53.88 74 PRO A O 1
ATOM 619 N N . ARG A 1 75 ? 16.796 9.914 -25.795 1.00 50.81 75 ARG A N 1
ATOM 620 C CA . ARG A 1 75 ? 17.014 9.891 -24.343 1.00 50.81 75 ARG A CA 1
ATOM 621 C C . ARG A 1 75 ? 15.798 9.396 -23.562 1.00 50.81 75 ARG A C 1
ATOM 623 O O . ARG A 1 75 ? 15.955 9.003 -22.407 1.00 50.81 75 ARG A O 1
ATOM 630 N N . TYR A 1 76 ? 14.615 9.398 -24.174 1.00 51.09 76 TYR A N 1
ATOM 631 C CA . TYR A 1 76 ? 13.354 9.003 -23.556 1.00 51.09 76 TYR A CA 1
ATOM 632 C C . TYR A 1 76 ? 12.593 8.074 -24.509 1.00 51.09 76 TYR A C 1
ATOM 634 O O . TYR A 1 76 ? 11.670 8.514 -25.188 1.00 51.09 76 TYR A O 1
ATOM 642 N N . PRO A 1 77 ? 12.938 6.773 -24.550 1.00 51.31 77 PRO A N 1
ATOM 643 C CA . PRO A 1 77 ? 12.301 5.801 -25.446 1.00 51.31 77 PRO A CA 1
ATOM 644 C C . PRO A 1 77 ? 10.808 5.559 -25.153 1.00 51.31 77 PRO A C 1
ATOM 646 O O . PRO A 1 77 ? 10.183 4.743 -25.817 1.00 51.31 77 PRO A O 1
ATOM 649 N N . TRP A 1 78 ? 10.237 6.249 -24.161 1.00 56.03 78 TRP A N 1
ATOM 650 C CA . TRP A 1 78 ? 8.845 6.132 -23.749 1.00 56.03 78 TRP A CA 1
ATOM 651 C C . TRP A 1 78 ? 8.217 7.528 -23.642 1.00 56.03 78 TRP A C 1
ATOM 653 O O . TRP A 1 78 ? 8.819 8.404 -23.010 1.00 56.03 78 TRP A O 1
ATOM 663 N N . PRO A 1 79 ? 6.999 7.740 -24.168 1.00 54.25 79 PRO A N 1
ATOM 664 C CA . PRO A 1 79 ? 6.387 9.068 -24.240 1.00 54.25 79 PRO A CA 1
ATOM 665 C C . PRO A 1 79 ? 6.040 9.690 -22.878 1.00 54.25 79 PRO A C 1
ATOM 667 O O . PRO A 1 79 ? 5.983 10.911 -22.775 1.00 54.25 79 PRO A O 1
ATOM 670 N N . TYR A 1 80 ? 5.876 8.884 -21.817 1.00 65.00 80 TYR A N 1
ATOM 671 C CA . TYR A 1 80 ? 5.571 9.363 -20.461 1.00 65.00 80 TYR A CA 1
ATOM 672 C C . TYR A 1 80 ? 6.511 8.750 -19.419 1.00 65.00 80 TYR A C 1
ATOM 674 O O . TYR A 1 80 ? 6.192 7.766 -18.745 1.00 65.00 80 TYR A O 1
ATOM 682 N N . SER A 1 81 ? 7.685 9.360 -19.249 1.00 64.62 81 SER A N 1
ATOM 683 C CA . SER A 1 81 ? 8.711 8.907 -18.291 1.00 64.62 81 SER A CA 1
ATOM 684 C C . SER A 1 81 ? 8.197 8.742 -16.848 1.00 64.62 81 SER A C 1
ATOM 686 O O . SER A 1 81 ? 8.705 7.913 -16.092 1.00 64.62 81 SER A O 1
ATOM 688 N N . PHE A 1 82 ? 7.160 9.489 -16.466 1.00 71.69 82 PHE A N 1
ATOM 689 C CA . PHE A 1 82 ? 6.546 9.446 -15.142 1.00 71.69 82 PHE A CA 1
ATOM 690 C C . PHE A 1 82 ? 5.635 8.234 -14.913 1.00 71.69 82 PHE A C 1
ATOM 692 O O . PHE A 1 82 ? 5.620 7.708 -13.803 1.00 71.69 82 PHE A O 1
ATOM 699 N N . ILE A 1 83 ? 4.930 7.755 -15.945 1.00 76.38 83 ILE A N 1
ATOM 700 C CA . ILE A 1 83 ? 4.074 6.560 -15.849 1.00 76.38 83 ILE A CA 1
ATOM 701 C C . ILE A 1 83 ? 4.934 5.331 -15.554 1.00 76.38 83 ILE A C 1
ATOM 703 O O . ILE A 1 83 ? 4.590 4.515 -14.702 1.00 76.38 83 ILE A O 1
ATOM 707 N N . VAL A 1 84 ? 6.101 5.239 -16.196 1.00 74.88 84 VAL A N 1
ATOM 708 C CA . VAL A 1 84 ? 7.061 4.156 -15.953 1.00 74.88 84 VAL A CA 1
ATOM 709 C C . VAL A 1 84 ? 7.522 4.160 -14.496 1.00 74.88 84 VAL A C 1
ATOM 711 O O . VAL A 1 84 ? 7.533 3.113 -13.858 1.00 74.88 84 VAL A O 1
ATOM 714 N N . GLN A 1 85 ? 7.853 5.326 -13.933 1.00 78.56 85 GLN A N 1
ATOM 715 C CA . GLN A 1 85 ? 8.257 5.426 -12.525 1.00 78.56 85 GLN A CA 1
ATOM 716 C C . GLN A 1 85 ? 7.152 4.966 -11.570 1.00 78.56 85 GLN A C 1
ATOM 718 O O . GLN A 1 85 ? 7.435 4.241 -10.616 1.00 78.56 85 GLN A O 1
ATOM 723 N N . ASP A 1 86 ? 5.908 5.361 -11.834 1.00 82.94 86 ASP A N 1
ATOM 724 C CA . ASP A 1 86 ? 4.761 5.002 -11.001 1.00 82.94 86 ASP A CA 1
ATOM 725 C C . ASP A 1 86 ? 4.449 3.500 -11.093 1.00 82.94 86 ASP A C 1
ATOM 727 O O . ASP A 1 86 ? 4.176 2.865 -10.073 1.00 82.94 86 ASP A O 1
ATOM 731 N N . ILE A 1 87 ? 4.564 2.898 -12.282 1.00 85.69 87 ILE A N 1
ATOM 732 C CA . ILE A 1 87 ? 4.391 1.450 -12.466 1.00 85.69 87 ILE A CA 1
ATOM 733 C C . ILE A 1 87 ? 5.529 0.669 -11.815 1.00 85.69 87 ILE A C 1
ATOM 735 O O . ILE A 1 87 ? 5.267 -0.335 -11.160 1.00 85.69 87 ILE A O 1
ATOM 739 N N . VAL A 1 88 ? 6.778 1.128 -11.922 1.00 86.00 88 VAL A N 1
ATOM 740 C CA . VAL A 1 88 ? 7.915 0.499 -11.232 1.00 86.00 88 VAL A CA 1
ATOM 741 C C . VAL A 1 88 ? 7.725 0.565 -9.713 1.00 86.00 88 VAL A C 1
ATOM 743 O O . VAL A 1 88 ? 7.948 -0.428 -9.022 1.00 86.00 88 VAL A O 1
ATOM 746 N N . GLN A 1 89 ? 7.254 1.698 -9.181 1.00 87.75 89 GLN A N 1
ATOM 747 C CA . GLN A 1 89 ? 6.896 1.822 -7.764 1.00 87.75 89 GLN A CA 1
ATOM 748 C C . GLN A 1 89 ? 5.766 0.866 -7.372 1.00 87.75 89 GLN A C 1
ATOM 750 O O . GLN A 1 89 ? 5.863 0.192 -6.345 1.00 87.75 89 GLN A O 1
ATOM 755 N N . ALA A 1 90 ? 4.709 0.781 -8.181 1.00 88.62 90 ALA A N 1
ATOM 756 C CA . ALA A 1 90 ? 3.595 -0.131 -7.948 1.00 88.62 90 ALA A CA 1
ATOM 757 C C . ALA A 1 90 ? 4.048 -1.596 -7.971 1.00 88.62 90 ALA A C 1
ATOM 759 O O . ALA A 1 90 ? 3.720 -2.354 -7.058 1.00 88.62 90 ALA A O 1
ATOM 760 N N . PHE A 1 91 ? 4.864 -1.969 -8.958 1.00 89.62 91 PHE A N 1
ATOM 761 C CA . PHE A 1 91 ? 5.484 -3.283 -9.051 1.00 89.62 91 PHE A CA 1
ATOM 762 C C . PHE A 1 91 ? 6.295 -3.588 -7.793 1.00 89.62 91 PHE A C 1
ATOM 764 O O . PHE A 1 91 ? 6.055 -4.614 -7.167 1.00 89.62 91 PHE A O 1
ATOM 771 N N . ALA A 1 92 ? 7.182 -2.683 -7.367 1.00 89.25 92 ALA A N 1
ATOM 772 C CA . ALA A 1 92 ? 7.988 -2.866 -6.164 1.00 89.25 92 ALA A CA 1
ATOM 773 C C . ALA A 1 92 ? 7.117 -3.079 -4.918 1.00 89.25 92 ALA A C 1
ATOM 775 O O . ALA A 1 92 ? 7.369 -4.012 -4.165 1.00 89.25 92 ALA A O 1
ATOM 776 N N . MET A 1 93 ? 6.062 -2.279 -4.722 1.00 90.00 93 MET A N 1
ATOM 777 C CA . MET A 1 93 ? 5.135 -2.427 -3.590 1.00 90.00 93 MET A CA 1
ATOM 778 C C . MET A 1 93 ? 4.417 -3.779 -3.574 1.00 90.00 93 MET A C 1
ATOM 780 O O . MET A 1 93 ? 4.237 -4.367 -2.509 1.00 90.00 93 MET A O 1
ATOM 784 N N . ILE A 1 94 ? 4.000 -4.270 -4.740 1.00 90.12 94 ILE A N 1
ATOM 785 C CA . ILE A 1 94 ? 3.267 -5.533 -4.867 1.00 90.12 94 ILE A CA 1
ATOM 786 C C . ILE A 1 94 ? 4.227 -6.720 -4.738 1.00 90.12 94 ILE A C 1
ATOM 788 O O . ILE A 1 94 ? 3.944 -7.666 -4.005 1.00 90.12 94 ILE A O 1
ATOM 792 N N . ALA A 1 95 ? 5.386 -6.653 -5.393 1.00 90.75 95 ALA A N 1
ATOM 793 C CA . ALA A 1 95 ? 6.385 -7.714 -5.457 1.00 90.75 95 ALA A CA 1
ATOM 794 C C . ALA A 1 95 ? 6.882 -8.168 -4.076 1.00 90.75 95 ALA A C 1
ATOM 796 O O . ALA A 1 95 ? 7.184 -9.347 -3.900 1.00 90.75 95 ALA A O 1
ATOM 797 N N . MET A 1 96 ? 6.902 -7.277 -3.075 1.00 90.19 96 MET A N 1
ATOM 798 C CA . MET A 1 96 ? 7.286 -7.635 -1.701 1.00 90.19 96 MET A CA 1
ATOM 799 C C . MET A 1 96 ? 6.401 -8.735 -1.093 1.00 90.19 96 MET A C 1
ATOM 801 O O . MET A 1 96 ? 6.844 -9.441 -0.192 1.00 90.19 96 MET A O 1
ATOM 805 N N . PHE A 1 97 ? 5.163 -8.890 -1.570 1.00 90.50 97 PHE A N 1
ATOM 806 C CA . PHE A 1 97 ? 4.210 -9.879 -1.062 1.00 90.50 97 PHE A CA 1
ATOM 807 C C . PHE A 1 97 ? 4.260 -11.228 -1.790 1.00 90.50 97 PHE A C 1
ATOM 809 O O . PHE A 1 97 ? 3.574 -12.158 -1.372 1.00 90.50 97 PHE A O 1
ATOM 816 N N . PHE A 1 98 ? 5.067 -11.358 -2.847 1.00 90.81 98 PHE A N 1
ATOM 817 C CA . PHE A 1 98 ? 5.148 -12.572 -3.666 1.00 90.81 98 PHE A CA 1
ATOM 818 C C . PHE A 1 98 ? 6.581 -13.117 -3.727 1.00 90.81 98 PHE A C 1
ATOM 820 O O . PHE A 1 98 ? 7.145 -13.201 -4.811 1.00 90.81 98 PHE A O 1
ATOM 827 N N . PRO A 1 99 ? 7.198 -13.498 -2.592 1.00 89.56 99 PRO A N 1
ATOM 828 C CA . PRO A 1 99 ? 8.618 -13.853 -2.542 1.00 89.56 99 PRO A CA 1
ATOM 829 C C . PRO A 1 99 ? 9.004 -15.077 -3.385 1.00 89.56 99 PRO A C 1
ATOM 831 O O . PRO A 1 99 ? 10.169 -15.208 -3.745 1.00 89.56 99 PRO A O 1
ATOM 834 N N . ASP A 1 100 ? 8.044 -15.943 -3.711 1.00 88.69 100 ASP A N 1
ATOM 835 C CA . ASP A 1 100 ? 8.279 -17.195 -4.440 1.00 88.69 100 ASP A CA 1
ATOM 836 C C . ASP A 1 100 ? 8.329 -17.016 -5.969 1.00 88.69 100 ASP A C 1
ATOM 838 O O . ASP A 1 100 ? 8.593 -17.969 -6.701 1.00 88.69 100 ASP A O 1
ATOM 842 N N . SER A 1 101 ? 8.043 -15.813 -6.478 1.00 87.44 101 SER A N 1
ATOM 843 C CA . SER A 1 101 ? 8.067 -15.544 -7.915 1.00 87.44 101 SER A CA 1
ATOM 844 C C . SER A 1 101 ? 9.483 -15.242 -8.406 1.00 87.44 101 SER A C 1
ATOM 846 O O . SER A 1 101 ? 10.201 -14.415 -7.846 1.00 87.44 101 SER A O 1
ATOM 848 N N . ASN A 1 102 ? 9.867 -15.834 -9.538 1.00 84.94 102 ASN A N 1
ATOM 849 C CA . ASN A 1 102 ? 11.151 -15.533 -10.180 1.00 84.94 102 ASN A CA 1
ATOM 850 C C . ASN A 1 102 ? 11.262 -14.048 -10.575 1.00 84.94 102 ASN A C 1
ATOM 852 O O . ASN A 1 102 ? 12.339 -13.457 -10.494 1.00 84.94 102 ASN A O 1
ATOM 856 N N . VAL A 1 103 ? 10.139 -13.424 -10.943 1.00 85.94 103 VAL A N 1
ATOM 857 C CA . VAL A 1 103 ? 10.074 -12.021 -11.382 1.00 85.94 103 VAL A CA 1
ATOM 858 C C . VAL A 1 103 ? 10.380 -11.055 -10.230 1.00 85.94 103 VAL A C 1
ATOM 860 O O . VAL A 1 103 ? 10.912 -9.969 -10.442 1.00 85.94 103 VAL A O 1
ATOM 863 N N . THR A 1 104 ? 10.093 -11.448 -8.988 1.00 88.50 104 THR A N 1
ATOM 864 C CA . THR A 1 104 ? 10.240 -10.591 -7.801 1.00 88.50 104 THR A CA 1
ATOM 865 C C . THR A 1 104 ? 11.566 -10.791 -7.074 1.00 88.50 104 THR A C 1
ATOM 867 O O . THR A 1 104 ? 11.813 -10.108 -6.083 1.00 88.50 104 THR A O 1
ATOM 870 N N . THR A 1 105 ? 12.444 -11.669 -7.572 1.00 87.19 105 THR A N 1
ATOM 871 C CA . THR A 1 105 ? 13.706 -12.068 -6.923 1.00 87.19 105 THR A CA 1
ATOM 872 C C . THR A 1 105 ? 14.514 -10.881 -6.388 1.00 87.19 105 THR A C 1
ATOM 874 O O . THR A 1 105 ? 14.968 -10.905 -5.246 1.00 87.19 105 THR A O 1
ATOM 877 N N . LEU A 1 106 ? 14.663 -9.811 -7.177 1.00 87.00 106 LEU A N 1
ATOM 878 C CA . LEU A 1 106 ? 15.418 -8.614 -6.781 1.00 87.00 106 LEU A CA 1
ATOM 879 C C . LEU A 1 106 ? 14.781 -7.879 -5.594 1.00 87.00 106 LEU A C 1
ATOM 881 O O . LEU A 1 106 ? 15.477 -7.455 -4.670 1.00 87.00 106 LEU A O 1
ATOM 885 N N . VAL A 1 107 ? 13.453 -7.765 -5.600 1.00 87.94 107 VAL A N 1
ATOM 886 C CA . VAL A 1 107 ? 12.685 -7.146 -4.515 1.00 87.94 107 VAL A CA 1
ATOM 887 C C . VAL A 1 107 ? 12.789 -8.007 -3.259 1.00 87.94 107 VAL A C 1
ATOM 889 O O . VAL A 1 107 ? 13.058 -7.490 -2.177 1.00 87.94 107 VAL A O 1
ATOM 892 N N . THR A 1 108 ? 12.670 -9.326 -3.399 1.00 88.69 108 THR A N 1
ATOM 893 C CA . THR A 1 108 ? 12.812 -10.283 -2.296 1.00 88.69 108 THR A CA 1
ATOM 894 C C . THR A 1 108 ? 14.209 -10.236 -1.677 1.00 88.69 108 THR A C 1
ATOM 896 O O . THR A 1 108 ? 14.341 -10.224 -0.453 1.00 88.69 108 THR A O 1
ATOM 899 N N . MET A 1 109 ? 15.263 -10.149 -2.494 1.00 87.75 109 MET A N 1
ATOM 900 C CA . MET A 1 109 ? 16.637 -9.962 -2.015 1.00 87.75 109 MET A CA 1
ATOM 901 C C . MET A 1 109 ? 16.782 -8.666 -1.211 1.00 87.75 109 MET A C 1
ATOM 903 O O . MET A 1 109 ? 17.374 -8.682 -0.131 1.00 87.75 109 MET A O 1
ATOM 907 N N . PHE A 1 110 ? 16.204 -7.561 -1.692 1.00 89.69 110 PHE A N 1
ATOM 908 C CA . PHE A 1 110 ? 16.250 -6.282 -0.986 1.00 89.69 110 PHE A CA 1
ATOM 909 C C . PHE A 1 110 ? 15.496 -6.328 0.350 1.00 89.69 110 PHE A C 1
ATOM 911 O O . PHE A 1 110 ? 16.045 -5.923 1.374 1.00 89.69 110 PHE A O 1
ATOM 918 N N . VAL A 1 111 ? 14.279 -6.882 0.372 1.00 89.75 111 VAL A N 1
ATOM 919 C CA . VAL A 1 111 ? 13.473 -7.043 1.598 1.00 89.75 111 VAL A CA 1
ATOM 920 C C . VAL A 1 111 ? 14.187 -7.918 2.634 1.00 89.75 111 VAL A C 1
ATOM 922 O O . VAL A 1 111 ? 14.041 -7.705 3.837 1.00 89.75 111 VAL A O 1
ATOM 925 N N . ASN A 1 112 ? 14.998 -8.879 2.187 1.00 89.56 112 ASN A N 1
ATOM 926 C CA . ASN A 1 112 ? 15.772 -9.739 3.078 1.00 89.56 112 ASN A CA 1
ATOM 927 C C . ASN A 1 112 ? 17.069 -9.108 3.605 1.00 89.56 112 ASN A C 1
ATOM 929 O O . ASN A 1 112 ? 17.654 -9.648 4.551 1.00 89.56 112 ASN A O 1
ATOM 933 N N . SER A 1 113 ? 17.504 -7.984 3.032 1.00 89.19 113 SER A N 1
ATOM 934 C CA . SER A 1 113 ? 18.697 -7.258 3.466 1.00 89.19 113 SER A CA 1
ATOM 935 C C . SER A 1 113 ? 18.521 -6.620 4.849 1.00 89.19 113 SER A C 1
ATOM 937 O O . SER A 1 113 ? 17.403 -6.371 5.303 1.00 89.19 113 SER A O 1
ATOM 939 N N . SER A 1 114 ? 19.638 -6.295 5.504 1.00 87.06 114 SER A N 1
ATOM 940 C CA . SER A 1 114 ? 19.636 -5.627 6.814 1.00 87.06 114 SER A CA 1
ATOM 941 C C . SER A 1 114 ? 18.958 -4.252 6.796 1.00 87.06 114 SER A C 1
ATOM 943 O O . SER A 1 114 ? 18.457 -3.797 7.820 1.00 87.06 114 SER A O 1
ATOM 945 N N . GLN A 1 115 ? 18.884 -3.597 5.632 1.00 85.69 115 GLN A N 1
ATOM 946 C CA . GLN A 1 115 ? 18.227 -2.295 5.481 1.00 85.69 115 GLN A CA 1
ATOM 947 C C . GLN A 1 115 ? 16.713 -2.372 5.716 1.00 85.69 115 GLN A C 1
ATOM 949 O O . GLN A 1 115 ? 16.102 -1.389 6.123 1.00 85.69 115 GLN A O 1
ATOM 954 N N . CYS A 1 116 ? 16.108 -3.539 5.486 1.00 88.12 116 CYS A N 1
ATOM 955 C CA . CYS A 1 116 ? 14.673 -3.762 5.649 1.00 88.12 116 CYS A CA 1
ATOM 956 C C . CYS A 1 116 ? 14.321 -4.463 6.970 1.00 88.12 116 CYS A C 1
ATOM 958 O O . CYS A 1 116 ? 13.188 -4.915 7.135 1.00 88.12 116 CYS A O 1
ATOM 960 N N . ASP A 1 117 ? 15.252 -4.561 7.926 1.00 88.75 117 ASP A N 1
ATOM 961 C CA . AS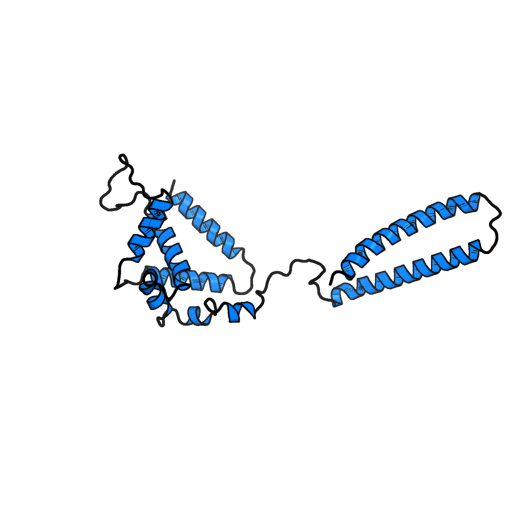P A 1 117 ? 15.041 -5.308 9.172 1.00 88.75 117 ASP A CA 1
ATOM 962 C C . ASP A 1 117 ? 13.865 -4.788 9.998 1.00 88.75 117 ASP A C 1
ATOM 964 O O . ASP A 1 117 ? 13.041 -5.579 10.462 1.00 88.75 117 ASP A O 1
ATOM 968 N N . GLU A 1 118 ? 13.765 -3.471 10.175 1.00 87.94 118 GLU A N 1
ATOM 969 C CA . GLU A 1 118 ? 12.660 -2.844 10.908 1.00 87.94 118 GLU A CA 1
ATOM 970 C C . GLU A 1 118 ? 11.315 -3.114 10.224 1.00 87.94 118 GLU A C 1
ATOM 972 O O . GLU A 1 118 ? 10.339 -3.515 10.859 1.00 87.94 118 GLU A O 1
ATOM 977 N N . PHE A 1 119 ? 11.281 -2.985 8.901 1.00 88.50 119 PHE A N 1
ATOM 978 C CA . PHE A 1 119 ? 10.074 -3.194 8.112 1.00 88.50 119 PHE A CA 1
ATOM 979 C C . PHE A 1 119 ? 9.641 -4.650 8.052 1.00 88.50 119 PHE A C 1
ATOM 981 O O . PHE A 1 119 ? 8.456 -4.943 8.171 1.00 88.50 119 PHE A O 1
ATOM 988 N N . ARG A 1 120 ? 10.580 -5.588 7.976 1.00 88.19 120 ARG A N 1
ATOM 989 C CA . ARG A 1 120 ? 10.290 -7.019 8.075 1.00 88.19 120 ARG A CA 1
ATOM 990 C C . ARG A 1 120 ? 9.724 -7.382 9.450 1.00 88.19 120 ARG A C 1
ATOM 992 O O . ARG A 1 120 ? 8.769 -8.146 9.534 1.00 88.19 120 ARG A O 1
ATOM 999 N N . LYS A 1 121 ? 10.243 -6.772 10.521 1.00 87.88 121 LYS A N 1
ATOM 1000 C CA . LYS A 1 121 ? 9.738 -6.949 11.896 1.00 87.88 121 LYS A CA 1
ATOM 1001 C C . LYS A 1 121 ? 8.394 -6.265 12.158 1.00 87.88 121 LYS A C 1
ATOM 1003 O O . LYS A 1 121 ? 7.758 -6.570 13.161 1.00 87.88 121 LYS A O 1
ATOM 1008 N N . SER A 1 122 ? 7.929 -5.383 11.270 1.00 82.75 122 SER A N 1
ATOM 1009 C CA . SER A 1 122 ? 6.635 -4.698 11.420 1.00 82.75 122 SER A CA 1
ATOM 1010 C C . SER A 1 122 ? 5.419 -5.638 11.360 1.00 82.75 122 SER A C 1
ATOM 1012 O O . SER A 1 122 ? 4.303 -5.221 11.676 1.00 82.75 122 SER A O 1
ATOM 1014 N N . GLY A 1 123 ? 5.612 -6.893 10.931 1.00 82.19 123 GLY A N 1
ATOM 1015 C CA . GLY A 1 123 ? 4.553 -7.890 10.775 1.00 82.19 123 GLY A CA 1
ATOM 1016 C C . GLY A 1 123 ? 3.694 -7.689 9.524 1.00 82.19 123 GLY A C 1
ATOM 1017 O O . GLY A 1 123 ? 2.705 -8.396 9.352 1.00 82.19 123 GLY A O 1
ATOM 1018 N N . VAL A 1 124 ? 4.044 -6.749 8.631 1.00 86.00 124 VAL A N 1
ATOM 1019 C CA . VAL A 1 124 ? 3.303 -6.466 7.382 1.00 86.00 124 VAL A CA 1
ATOM 1020 C C . VAL A 1 124 ? 3.104 -7.722 6.526 1.00 86.00 124 VAL A C 1
ATOM 1022 O O . VAL A 1 124 ? 2.015 -7.892 5.965 1.00 86.00 124 VAL A O 1
ATOM 1025 N N . PHE A 1 125 ? 4.108 -8.602 6.496 1.00 88.44 125 PHE A N 1
ATOM 1026 C CA . PHE A 1 125 ? 4.149 -9.839 5.709 1.00 88.44 125 PHE A CA 1
ATOM 1027 C C . PHE A 1 125 ? 3.517 -11.061 6.389 1.00 88.44 125 PHE A C 1
ATOM 1029 O O . PHE A 1 125 ? 3.465 -12.118 5.769 1.00 88.44 125 PHE A O 1
ATOM 1036 N N . ASP A 1 126 ? 2.984 -10.922 7.609 1.00 87.75 126 ASP A N 1
ATOM 1037 C CA . ASP A 1 126 ? 2.354 -12.015 8.357 1.00 87.75 126 ASP A CA 1
ATOM 1038 C C . ASP A 1 126 ? 0.836 -11.797 8.494 1.00 87.75 126 ASP A C 1
ATOM 1040 O O . ASP A 1 126 ? 0.358 -11.319 9.531 1.00 87.75 126 ASP A O 1
ATOM 1044 N N . PRO A 1 127 ? 0.017 -12.171 7.486 1.00 84.88 127 PRO A N 1
ATOM 1045 C CA . PRO A 1 127 ? -1.434 -11.994 7.535 1.00 84.88 127 PRO A CA 1
ATOM 1046 C C . PRO A 1 127 ? -2.081 -12.630 8.768 1.00 84.88 127 PRO A C 1
ATOM 1048 O O . PRO A 1 127 ? -3.020 -12.069 9.333 1.00 84.88 127 PRO A O 1
ATOM 1051 N N . LYS A 1 128 ? -1.567 -13.787 9.209 1.00 86.19 128 LYS A N 1
ATOM 1052 C CA . LYS A 1 128 ? -2.077 -14.503 10.386 1.00 86.19 128 LYS A CA 1
ATOM 1053 C C . LYS A 1 128 ? -1.876 -13.693 11.662 1.00 86.19 128 LYS A C 1
ATOM 1055 O O . LYS A 1 128 ? -2.834 -13.521 12.407 1.00 86.19 128 LYS A O 1
ATOM 1060 N N . GLU A 1 129 ? -0.683 -13.153 11.892 1.00 83.06 129 GLU A N 1
ATOM 1061 C CA . GLU A 1 129 ? -0.408 -12.323 13.071 1.00 83.06 129 GLU A CA 1
ATOM 1062 C C . GLU A 1 129 ? -1.161 -10.990 13.001 1.00 83.06 129 GLU A C 1
ATOM 1064 O O . GLU A 1 129 ? -1.815 -10.596 13.967 1.00 83.06 129 GLU A O 1
ATOM 1069 N N . ARG A 1 130 ? -1.199 -10.350 11.824 1.00 79.38 130 ARG A N 1
ATOM 1070 C CA . ARG A 1 130 ? -1.987 -9.127 11.600 1.00 79.38 130 ARG A CA 1
ATOM 1071 C C . ARG A 1 130 ? -3.474 -9.324 11.849 1.00 79.38 130 ARG A C 1
ATOM 1073 O O . ARG A 1 130 ? -4.129 -8.404 12.318 1.00 79.38 130 ARG A O 1
ATOM 1080 N N . SER A 1 131 ? -4.013 -10.506 11.555 1.00 79.50 131 SER A N 1
ATOM 1081 C CA . SER A 1 131 ? -5.426 -10.806 11.800 1.00 79.50 131 SER A CA 1
ATOM 1082 C C . SER A 1 131 ? -5.779 -10.892 13.290 1.00 79.50 131 SER A C 1
ATOM 1084 O O . SER A 1 131 ? -6.935 -10.668 13.648 1.00 79.50 131 SER A O 1
ATOM 1086 N N . LYS A 1 132 ? -4.801 -11.177 14.167 1.00 80.75 132 LYS A N 1
ATOM 1087 C CA . LYS A 1 132 ? -5.015 -11.268 15.622 1.00 80.75 132 LYS A CA 1
ATOM 1088 C C . LYS A 1 132 ? -5.161 -9.894 16.263 1.00 80.75 132 LYS A C 1
ATOM 1090 O O . LYS A 1 132 ? -5.890 -9.742 17.241 1.00 80.75 132 LYS A O 1
ATOM 1095 N N . VAL A 1 133 ? -4.465 -8.899 15.721 1.00 70.69 133 VAL A N 1
ATOM 1096 C CA . VAL A 1 133 ? -4.519 -7.522 16.205 1.00 70.69 133 VAL A CA 1
ATOM 1097 C C . VAL A 1 133 ? -5.580 -6.783 15.409 1.00 70.69 133 VAL A C 1
ATOM 1099 O O . VAL A 1 133 ? -5.423 -6.509 14.221 1.00 70.69 133 VAL A O 1
ATOM 1102 N N . ARG A 1 134 ? -6.689 -6.437 16.065 1.00 66.94 134 ARG A N 1
ATOM 1103 C CA . ARG A 1 134 ? -7.675 -5.551 15.450 1.00 66.94 134 ARG A CA 1
ATOM 1104 C C . ARG A 1 134 ? -6.976 -4.215 15.169 1.00 66.94 134 ARG A C 1
ATOM 1106 O O . ARG A 1 134 ? -6.420 -3.653 16.112 1.00 66.94 134 ARG A O 1
ATOM 1113 N N . PRO A 1 135 ? -7.009 -3.690 13.929 1.00 65.56 135 PRO A N 1
ATOM 1114 C CA . PRO A 1 135 ? -6.561 -2.328 13.686 1.00 65.56 135 PRO A CA 1
ATOM 1115 C C . PRO A 1 135 ? -7.314 -1.411 14.640 1.00 65.56 135 PRO A C 1
ATOM 1117 O O . PRO A 1 135 ? -8.516 -1.632 14.859 1.00 65.56 135 PRO A O 1
ATOM 1120 N N . ASP A 1 136 ? -6.621 -0.428 15.207 1.00 62.19 136 ASP A N 1
ATOM 1121 C CA . ASP A 1 136 ? -7.233 0.611 16.028 1.00 62.19 136 ASP A CA 1
ATOM 1122 C C . ASP A 1 136 ? -8.084 1.510 15.127 1.00 62.19 136 ASP A C 1
ATOM 1124 O O . ASP A 1 136 ? -7.745 2.632 14.766 1.00 62.19 136 ASP A O 1
ATOM 1128 N N . ARG A 1 137 ? -9.189 0.938 14.649 1.00 59.75 137 ARG A N 1
ATOM 1129 C CA . ARG A 1 137 ? -10.177 1.638 13.856 1.00 59.75 137 ARG A CA 1
ATOM 1130 C C . ARG A 1 137 ? -10.756 2.672 14.791 1.00 59.75 137 ARG A C 1
ATOM 1132 O O . ARG A 1 137 ? -11.222 2.297 15.867 1.00 59.75 137 ARG A O 1
ATOM 1139 N N . ARG A 1 138 ? -10.891 3.912 14.316 1.00 56.19 138 ARG A N 1
ATOM 1140 C CA . ARG A 1 138 ? -11.910 4.832 14.834 1.00 56.19 138 ARG A CA 1
ATOM 1141 C C . ARG A 1 138 ? -13.206 4.037 14.916 1.00 56.19 138 ARG A C 1
ATOM 1143 O O . ARG A 1 138 ? -13.832 3.745 13.893 1.00 56.19 138 ARG A O 1
ATOM 1150 N N . THR A 1 139 ? -13.568 3.583 16.114 1.00 54.06 139 THR A N 1
ATOM 1151 C CA . THR A 1 139 ? -14.805 2.843 16.318 1.00 54.06 139 THR A CA 1
ATOM 1152 C C . THR A 1 139 ? -15.889 3.738 15.763 1.00 54.06 139 THR A C 1
ATOM 1154 O O . THR A 1 139 ? -16.022 4.883 16.200 1.00 54.06 139 THR A O 1
ATOM 1157 N N . ARG A 1 140 ? -16.627 3.255 14.753 1.00 52.25 140 ARG A N 1
ATOM 1158 C CA . ARG A 1 140 ? -17.827 3.954 14.288 1.00 52.25 140 ARG A CA 1
ATOM 1159 C C . ARG A 1 140 ? -18.597 4.366 15.548 1.00 52.25 140 ARG A C 1
ATOM 1161 O O . ARG A 1 140 ? -18.782 3.500 16.405 1.00 52.25 140 ARG A O 1
ATOM 1168 N N . PRO A 1 141 ? -19.118 5.600 15.653 1.00 53.69 141 PRO A N 1
ATOM 1169 C CA . PRO A 1 141 ? -19.915 6.036 16.805 1.00 53.69 141 PRO A CA 1
ATOM 1170 C C . PRO A 1 141 ? -21.236 5.257 16.964 1.00 53.69 141 PRO A C 1
ATOM 1172 O O . PRO A 1 141 ? -22.069 5.625 17.791 1.00 53.69 141 PRO A O 1
ATOM 1175 N N . SER A 1 142 ? -21.418 4.190 16.175 1.00 57.47 142 SER A N 1
ATOM 1176 C CA . SER A 1 142 ? -22.415 3.142 16.319 1.00 57.47 142 SER A CA 1
ATOM 1177 C C . SER A 1 142 ? -22.556 2.731 17.778 1.00 57.47 142 SER A C 1
ATOM 1179 O O . SER A 1 142 ? -21.610 2.272 18.422 1.00 57.47 142 SER A O 1
ATOM 1181 N N . TYR A 1 143 ? -23.791 2.830 18.250 1.00 59.69 143 TYR A N 1
ATOM 1182 C CA . TYR A 1 143 ? -24.219 2.508 19.601 1.00 59.69 143 TYR A CA 1
ATOM 1183 C C . TYR A 1 143 ? -23.764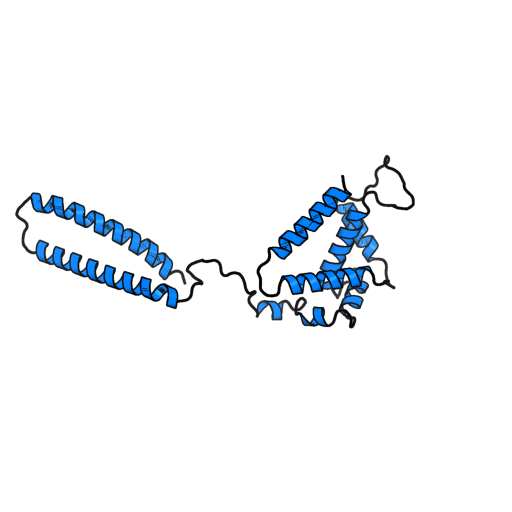 1.125 20.094 1.00 59.69 143 TYR A C 1
ATOM 1185 O O . TYR A 1 143 ? -23.450 0.977 21.272 1.00 59.69 143 TYR A O 1
ATOM 1193 N N . LYS A 1 144 ? -23.603 0.154 19.183 1.00 58.69 144 LYS A N 1
ATOM 1194 C CA . LYS A 1 144 ? -23.121 -1.208 19.473 1.00 58.69 144 LYS A CA 1
ATOM 1195 C C . LYS A 1 144 ? -21.707 -1.273 20.072 1.00 58.69 144 LYS A C 1
ATOM 1197 O O . LYS A 1 144 ? -21.381 -2.251 20.737 1.00 58.69 144 LYS A O 1
ATOM 1202 N N . PHE A 1 145 ? -20.863 -0.271 19.822 1.00 59.88 145 PHE A N 1
ATOM 1203 C CA . PHE A 1 145 ? -19.441 -0.298 20.196 1.00 59.88 145 PHE A CA 1
ATOM 1204 C C . PHE A 1 145 ? -19.068 0.724 21.272 1.00 59.88 145 PHE A C 1
ATOM 1206 O O . PHE A 1 145 ? -17.888 0.876 21.573 1.00 59.88 145 PHE A O 1
ATOM 1213 N N . ARG A 1 146 ? -20.051 1.435 21.837 1.00 68.31 146 ARG A N 1
ATOM 1214 C CA . ARG A 1 146 ? -19.816 2.328 22.976 1.00 68.31 146 ARG A CA 1
ATOM 1215 C C . ARG A 1 146 ? -19.697 1.523 24.263 1.00 68.31 146 ARG A C 1
ATOM 1217 O O . ARG A 1 146 ? -20.288 0.448 24.378 1.00 68.31 146 ARG A O 1
ATOM 1224 N N . ASP A 1 147 ? -18.960 2.070 25.223 1.00 70.81 147 ASP A N 1
ATOM 1225 C CA . ASP A 1 147 ? -18.839 1.478 26.550 1.00 70.81 147 ASP A CA 1
ATOM 1226 C C . ASP A 1 147 ? -20.228 1.243 27.167 1.00 70.81 147 ASP A C 1
ATOM 1228 O O . ASP A 1 147 ? -21.149 2.050 27.014 1.00 70.81 147 ASP A O 1
ATOM 1232 N N . LYS A 1 148 ? -20.384 0.120 27.870 1.00 74.38 148 LYS A N 1
ATOM 1233 C CA . LYS A 1 148 ? -21.604 -0.217 28.603 1.00 74.38 148 LYS A CA 1
ATOM 1234 C C . LYS A 1 148 ? -21.913 0.817 29.682 1.00 74.38 148 LYS A C 1
ATOM 1236 O O . LYS A 1 148 ? -23.092 1.010 29.977 1.00 74.38 148 LYS A O 1
ATOM 1241 N N . GLU A 1 149 ? -20.894 1.476 30.234 1.00 78.56 149 GLU A N 1
ATOM 1242 C CA . GLU A 1 149 ? -21.065 2.539 31.229 1.00 78.56 149 GLU A CA 1
ATOM 1243 C C . GLU A 1 149 ? -21.828 3.745 30.675 1.00 78.56 149 GLU A C 1
ATOM 1245 O O . GLU A 1 149 ? -22.708 4.275 31.350 1.00 78.56 149 GLU A O 1
ATOM 1250 N N . LEU A 1 150 ? -21.602 4.100 29.405 1.00 75.31 150 LEU A N 1
ATOM 1251 C CA . LEU A 1 150 ? -22.297 5.203 28.731 1.00 75.31 150 LEU A CA 1
ATOM 1252 C C . LEU A 1 150 ? -23.820 4.982 28.654 1.00 75.31 150 LEU A C 1
ATOM 1254 O O . LEU A 1 150 ? -24.596 5.932 28.571 1.00 75.31 150 LEU A O 1
ATOM 1258 N N . TRP A 1 151 ? -24.266 3.726 28.713 1.00 78.31 151 TRP A N 1
ATOM 1259 C CA . TRP A 1 151 ? -25.680 3.349 28.672 1.00 78.31 151 TRP A CA 1
ATOM 1260 C C . TRP A 1 151 ? -26.351 3.282 30.043 1.00 78.31 151 TRP A C 1
ATOM 1262 O O . TRP A 1 151 ? -27.549 3.003 30.110 1.00 78.31 151 TRP A O 1
ATOM 1272 N N . LYS A 1 152 ? -25.613 3.484 31.138 1.00 83.56 152 LYS A N 1
ATOM 1273 C CA . LYS A 1 152 ? -26.136 3.318 32.498 1.00 83.56 152 LYS A CA 1
ATOM 1274 C C . LYS A 1 152 ? -27.249 4.320 32.806 1.00 83.56 152 LYS A C 1
ATOM 1276 O O . LYS A 1 152 ? -28.351 3.903 33.153 1.00 83.56 152 LYS A O 1
ATOM 1281 N N . GLU A 1 153 ? -26.999 5.605 32.570 1.00 78.31 153 GLU A N 1
ATOM 1282 C CA . GLU A 1 153 ? -27.987 6.674 32.784 1.00 78.31 153 GLU A CA 1
ATOM 1283 C C . GLU A 1 153 ? -29.247 6.466 31.931 1.00 78.31 153 GLU A C 1
ATOM 1285 O O . GLU A 1 153 ? -30.374 6.625 32.402 1.00 78.31 153 GLU A O 1
ATOM 1290 N N . TRP A 1 154 ? -29.063 6.021 30.686 1.00 74.50 154 TRP A N 1
ATOM 1291 C CA . TRP A 1 154 ? -30.160 5.717 29.768 1.00 74.50 154 TRP A CA 1
ATOM 1292 C C . TRP A 1 154 ? -30.994 4.516 30.214 1.00 74.50 154 TRP A C 1
ATOM 1294 O O . TRP A 1 154 ? -32.219 4.552 30.112 1.00 74.50 154 TRP A O 1
ATOM 1304 N N . LYS A 1 155 ? -30.361 3.464 30.745 1.00 80.69 155 LYS A N 1
ATOM 1305 C CA . LYS A 1 155 ? -31.075 2.318 31.326 1.00 80.69 155 LYS A CA 1
ATOM 1306 C C . LYS A 1 155 ? -31.870 2.729 32.559 1.00 80.69 155 LYS A C 1
ATOM 1308 O O . LYS A 1 155 ? -33.026 2.349 32.674 1.00 80.69 155 LYS A O 1
ATOM 1313 N N . GLU A 1 156 ? -31.290 3.536 33.441 1.00 81.88 156 GLU A N 1
ATOM 1314 C CA . GLU A 1 156 ? -31.981 4.053 34.628 1.00 81.88 156 GLU A CA 1
ATOM 1315 C C . GLU A 1 156 ? -33.164 4.960 34.263 1.00 81.88 156 GLU A C 1
ATOM 1317 O O . GLU A 1 156 ? -34.215 4.915 34.903 1.00 81.88 156 GLU A O 1
ATOM 1322 N N . PHE A 1 157 ? -33.025 5.785 33.223 1.00 78.00 157 PHE A N 1
ATOM 1323 C CA . PHE A 1 157 ? -34.144 6.539 32.659 1.00 78.00 157 PHE A CA 1
ATOM 1324 C C . PHE A 1 157 ? -35.238 5.607 32.115 1.00 78.00 157 PHE A C 1
ATOM 1326 O O . PHE A 1 157 ? -36.409 5.770 32.458 1.00 78.00 157 PHE A O 1
ATOM 1333 N N . TYR A 1 158 ? -34.860 4.595 31.329 1.00 72.56 158 TYR A N 1
ATOM 1334 C CA . TYR A 1 158 ? -35.795 3.644 30.727 1.00 72.56 158 TYR A CA 1
ATOM 1335 C C . TYR A 1 158 ? -36.593 2.851 31.774 1.00 72.56 158 TYR A C 1
ATOM 1337 O O . TYR A 1 158 ? -37.811 2.713 31.640 1.00 72.56 158 TYR A O 1
ATOM 1345 N N . THR A 1 159 ? -35.947 2.375 32.842 1.00 77.19 159 THR A N 1
ATOM 1346 C CA . THR A 1 159 ? -36.629 1.668 33.939 1.00 77.19 159 THR A CA 1
ATOM 1347 C C . THR A 1 159 ? -37.639 2.579 34.630 1.00 77.19 159 THR A C 1
ATOM 1349 O O . THR A 1 159 ? -38.803 2.210 34.751 1.00 77.19 159 THR A O 1
ATOM 1352 N N . ARG A 1 160 ? -37.241 3.816 34.970 1.00 75.94 160 ARG A N 1
ATOM 1353 C CA . ARG A 1 160 ? -38.138 4.796 35.605 1.00 75.94 160 ARG A CA 1
ATOM 1354 C C . ARG A 1 160 ? -39.377 5.071 34.761 1.00 75.94 160 ARG A C 1
ATOM 1356 O O . ARG A 1 160 ? -40.489 5.023 35.272 1.00 75.94 160 ARG A O 1
ATOM 1363 N N . VAL A 1 161 ? -39.200 5.334 33.467 1.00 74.12 161 VAL A N 1
ATOM 1364 C CA . VAL A 1 161 ? -40.325 5.581 32.552 1.00 74.12 161 VAL A CA 1
ATOM 1365 C C . VAL A 1 161 ? -41.237 4.355 32.463 1.00 74.12 161 VAL A C 1
ATOM 1367 O O . VAL A 1 161 ? -42.457 4.498 32.483 1.00 74.12 161 VAL A O 1
ATOM 1370 N N . THR A 1 162 ? -40.663 3.152 32.426 1.00 71.56 162 THR A N 1
ATOM 1371 C CA . THR A 1 162 ? -41.437 1.903 32.395 1.00 71.56 162 THR A CA 1
ATOM 1372 C C . THR A 1 162 ? -42.283 1.734 33.657 1.00 71.56 162 THR A C 1
ATOM 1374 O O . THR A 1 162 ? -43.466 1.418 33.545 1.00 71.56 162 THR A O 1
ATOM 1377 N N . ASP A 1 163 ? -41.726 2.016 34.835 1.00 74.06 163 ASP A N 1
ATOM 1378 C CA . ASP A 1 163 ? -42.455 1.949 36.105 1.00 74.06 163 ASP A CA 1
ATOM 1379 C C . ASP A 1 163 ? -43.611 2.956 36.143 1.00 74.06 163 ASP A C 1
ATOM 1381 O O . ASP A 1 163 ? -44.728 2.594 36.512 1.00 74.06 163 ASP A O 1
ATOM 1385 N N . TYR A 1 164 ? -43.385 4.191 35.678 1.00 71.81 164 TYR A N 1
ATOM 1386 C CA . TYR A 1 164 ? -44.435 5.212 35.573 1.00 71.81 164 TYR A CA 1
ATOM 1387 C C . TYR A 1 164 ? -45.577 4.790 34.644 1.00 71.81 164 TYR A C 1
ATOM 1389 O O . TYR A 1 164 ? -46.746 4.960 34.991 1.00 71.81 164 TYR A O 1
ATOM 1397 N N . ILE A 1 165 ? -45.262 4.217 33.479 1.00 70.62 165 ILE A N 1
ATOM 1398 C CA . ILE A 1 165 ? -46.277 3.719 32.540 1.00 70.62 165 ILE A CA 1
ATOM 1399 C C . ILE A 1 165 ? -47.052 2.562 33.163 1.00 70.62 165 ILE A C 1
ATOM 1401 O O . ILE A 1 165 ? -48.280 2.549 33.100 1.00 70.62 165 ILE A O 1
ATOM 1405 N N . CYS A 1 166 ? -46.357 1.601 33.775 1.00 66.25 166 CYS A N 1
ATOM 1406 C CA . CYS A 1 166 ? -46.991 0.474 34.449 1.00 66.25 166 CYS A CA 1
ATOM 1407 C C . CYS A 1 166 ? -47.961 0.962 35.527 1.00 66.25 166 CYS A C 1
ATOM 1409 O O . CYS A 1 166 ? -49.100 0.503 35.541 1.00 66.25 166 CYS A O 1
ATOM 1411 N N . LEU A 1 167 ? -47.543 1.930 36.351 1.00 70.38 167 LEU A N 1
ATOM 1412 C CA . LEU A 1 167 ? -48.351 2.521 37.419 1.00 70.38 167 LEU A CA 1
ATOM 1413 C C . LEU A 1 167 ? -49.580 3.269 36.879 1.00 70.38 167 LEU A C 1
ATOM 1415 O O . LEU A 1 167 ? -50.681 3.121 37.408 1.00 70.38 167 LEU A O 1
ATOM 1419 N N . ALA A 1 168 ? -49.411 4.043 35.803 1.00 65.81 168 ALA A N 1
ATOM 1420 C CA . ALA A 1 168 ? -50.509 4.741 35.141 1.00 65.81 168 ALA A CA 1
ATOM 1421 C C . ALA A 1 168 ? -51.528 3.752 34.551 1.00 65.81 168 ALA A C 1
ATOM 1423 O O . ALA A 1 168 ? -52.731 3.926 34.725 1.00 65.81 168 ALA A O 1
ATOM 1424 N N . VAL A 1 169 ? -51.065 2.671 33.914 1.00 64.81 169 VAL A N 1
ATOM 1425 C CA . VAL A 1 169 ? -51.938 1.629 33.354 1.00 64.81 169 VAL A CA 1
ATOM 1426 C C . VAL A 1 169 ? -52.700 0.879 34.451 1.00 64.81 169 VAL A C 1
ATOM 1428 O O . VAL A 1 169 ? -53.885 0.596 34.265 1.00 64.81 169 VAL A O 1
ATOM 1431 N N . THR A 1 170 ? -52.081 0.563 35.594 1.00 65.25 170 THR A N 1
ATOM 1432 C CA . THR A 1 170 ? -52.800 -0.048 36.728 1.00 65.25 170 THR A CA 1
ATOM 1433 C C . THR A 1 170 ? -53.818 0.903 37.343 1.00 65.25 170 THR A C 1
ATOM 1435 O O . THR A 1 170 ? -54.935 0.464 37.592 1.00 65.25 170 THR A O 1
ATOM 1438 N N . LEU A 1 171 ? -53.481 2.184 37.532 1.00 65.50 171 LEU A N 1
ATOM 1439 C CA . LEU A 1 171 ? -54.408 3.212 38.034 1.00 65.50 171 LEU A CA 1
ATOM 1440 C C . LEU A 1 171 ? -55.619 3.410 37.117 1.00 65.50 171 LEU A C 1
ATOM 1442 O O . LEU A 1 171 ? -56.751 3.500 37.583 1.00 65.50 171 LEU A O 1
ATOM 1446 N N . VAL A 1 172 ? -55.394 3.440 35.805 1.00 61.34 172 VAL A N 1
ATOM 1447 C CA . VAL A 1 172 ? -56.472 3.528 34.814 1.00 61.34 172 VAL A CA 1
ATOM 1448 C C . VAL A 1 172 ? -57.351 2.278 34.849 1.00 61.34 172 VAL A C 1
ATOM 1450 O O . VAL A 1 172 ? -58.574 2.389 34.836 1.00 61.34 172 VAL A O 1
ATOM 1453 N N . LYS A 1 173 ? -56.759 1.081 34.942 1.00 57.78 173 LYS A N 1
ATOM 1454 C CA . LYS A 1 173 ? -57.524 -0.171 35.055 1.00 57.78 173 LYS A CA 1
ATOM 1455 C C . LYS A 1 173 ? -58.370 -0.225 36.327 1.00 57.78 173 LYS A C 1
ATOM 1457 O O . LYS A 1 173 ? -59.516 -0.653 36.245 1.00 57.78 173 LYS A O 1
ATOM 1462 N N . THR A 1 174 ? -57.842 0.221 37.468 1.00 61.03 174 THR A N 1
ATOM 1463 C CA . THR A 1 174 ? -58.593 0.251 38.733 1.00 61.03 174 THR A CA 1
ATOM 1464 C C . THR A 1 174 ? -59.686 1.321 38.742 1.00 61.03 174 THR A C 1
ATOM 1466 O O . THR A 1 174 ? -60.755 1.082 39.303 1.00 61.03 174 THR A O 1
ATOM 1469 N N . GLN A 1 175 ? -59.478 2.462 38.076 1.00 57.72 175 GLN A N 1
ATOM 1470 C CA . GLN A 1 175 ? -60.524 3.471 37.870 1.00 57.72 175 GLN A CA 1
ATOM 1471 C C . GLN A 1 175 ? -61.615 3.008 36.895 1.00 57.72 175 GLN A C 1
ATOM 1473 O O . GLN A 1 175 ? -62.775 3.320 37.119 1.00 57.72 175 GLN A O 1
ATOM 1478 N N . LEU A 1 176 ? -61.281 2.240 35.851 1.00 51.16 176 LEU A N 1
ATOM 1479 C CA . LEU A 1 176 ? -62.252 1.694 34.887 1.00 51.16 176 LEU A CA 1
ATOM 1480 C C . LEU A 1 176 ? -63.088 0.528 35.439 1.00 51.16 176 LEU A C 1
ATOM 1482 O O . LEU A 1 176 ? -64.185 0.287 34.943 1.00 51.16 176 LEU A O 1
ATOM 1486 N N . SER A 1 177 ? -62.599 -0.191 36.456 1.00 51.84 177 SER A N 1
ATOM 1487 C CA . SER A 1 177 ? -63.402 -1.169 37.210 1.00 51.84 177 SER A CA 1
ATOM 1488 C C . SER A 1 177 ? -64.449 -0.529 38.134 1.00 51.84 177 SER A C 1
ATOM 1490 O O . SER A 1 177 ? -65.256 -1.241 38.725 1.00 51.84 177 SER A O 1
ATOM 1492 N N . ILE A 1 178 ? -64.452 0.802 38.247 1.00 53.34 178 ILE A N 1
ATOM 1493 C CA . ILE A 1 178 ? -65.527 1.600 38.837 1.00 53.34 178 ILE A CA 1
ATOM 1494 C C . ILE A 1 178 ? -66.307 2.172 37.639 1.00 53.34 178 ILE A C 1
ATOM 1496 O O . ILE A 1 178 ? -65.743 2.919 36.846 1.00 53.34 178 ILE A O 1
ATOM 1500 N N . GLU A 1 179 ? -67.563 1.762 37.434 1.00 42.97 179 GLU A N 1
ATOM 1501 C CA . GLU A 1 179 ? -68.335 2.097 36.222 1.00 42.97 179 GLU A CA 1
ATOM 1502 C C . GLU A 1 179 ? -68.322 3.609 35.886 1.00 42.97 179 GLU A C 1
ATOM 1504 O O . GLU A 1 179 ? -68.693 4.426 36.734 1.00 42.97 179 GLU A O 1
ATOM 1509 N N . PRO A 1 180 ? -67.956 4.022 34.653 1.00 46.62 180 PRO A N 1
ATOM 1510 C CA . PRO A 1 180 ? -67.936 5.433 34.287 1.00 46.62 180 PRO A CA 1
ATOM 1511 C C . PRO A 1 180 ? -69.276 5.856 33.665 1.00 46.62 180 PRO A C 1
ATOM 1513 O O . PRO A 1 180 ? -69.594 5.503 32.530 1.00 46.62 180 PRO A O 1
ATOM 1516 N N . THR A 1 181 ? -70.053 6.668 34.382 1.00 47.53 181 THR A N 1
ATOM 1517 C CA . THR A 1 181 ? -71.383 7.160 33.966 1.00 47.53 181 THR A CA 1
ATOM 1518 C C . THR A 1 181 ? -71.380 8.464 33.149 1.00 47.53 181 THR A C 1
ATOM 1520 O O . THR A 1 181 ? -72.438 9.062 32.973 1.00 47.53 181 THR A O 1
ATOM 1523 N N . SER A 1 182 ? -70.252 8.938 32.593 1.00 49.09 182 SER A N 1
ATOM 1524 C CA . SER A 1 182 ? -70.263 10.183 31.795 1.00 49.09 182 SER A CA 1
ATOM 1525 C C . SER A 1 182 ? -69.393 10.179 30.528 1.00 49.09 182 SER A C 1
ATOM 1527 O O . SER A 1 182 ? -68.256 9.706 30.501 1.00 49.09 182 SER A O 1
ATOM 1529 N N . GLU A 1 183 ? -69.928 10.767 29.450 1.00 49.12 183 GLU A N 1
ATOM 1530 C CA . GLU A 1 183 ? -69.259 10.919 28.145 1.00 49.12 183 GLU A CA 1
ATOM 1531 C C . GLU A 1 183 ? -68.020 11.830 28.187 1.00 49.12 183 GLU A C 1
ATOM 1533 O O . GLU A 1 183 ? -67.103 11.666 27.378 1.00 49.12 183 GLU A O 1
ATOM 1538 N N . SER A 1 184 ? -67.924 12.737 29.168 1.00 49.62 184 SER A N 1
ATOM 1539 C CA . SER A 1 184 ? -66.738 13.585 29.363 1.00 49.62 184 SER A CA 1
ATOM 1540 C C . SER A 1 184 ? -65.503 12.784 29.793 1.00 49.62 184 SER A C 1
ATOM 1542 O O . SER A 1 184 ? -64.374 13.204 29.524 1.00 49.62 184 SER A O 1
ATOM 1544 N N . PHE A 1 185 ? -65.704 11.600 30.382 1.00 48.78 185 PHE A N 1
ATOM 1545 C CA . PHE A 1 185 ? -64.629 10.698 30.785 1.00 48.78 185 PHE A CA 1
ATOM 1546 C C . PHE A 1 185 ? -63.928 10.076 29.563 1.00 48.78 185 PHE A C 1
ATOM 1548 O O . PHE A 1 185 ? -62.703 10.007 29.519 1.00 48.78 185 PHE A O 1
ATOM 1555 N N . LYS A 1 186 ? -64.665 9.723 28.500 1.00 46.56 186 LYS A N 1
ATOM 1556 C CA . LYS A 1 186 ? -64.096 9.080 27.296 1.00 46.56 186 LYS A CA 1
ATOM 1557 C C . LYS A 1 186 ? -63.152 9.997 26.499 1.00 46.56 186 LYS A C 1
ATOM 1559 O O . LYS A 1 186 ? -62.134 9.537 25.988 1.00 46.56 186 LYS A O 1
ATOM 1564 N N . SER A 1 187 ? -63.457 11.295 26.416 1.00 47.69 187 SER A N 1
ATOM 1565 C CA . SER A 1 187 ? -62.690 12.278 25.626 1.00 47.69 187 SER A CA 1
ATOM 1566 C C . SER A 1 187 ? -61.304 12.588 26.213 1.00 47.69 187 SER A C 1
ATOM 1568 O O . SER A 1 187 ? -60.314 12.659 25.481 1.00 47.69 187 SER A O 1
ATOM 1570 N N . ARG A 1 188 ? -61.200 12.718 27.544 1.00 51.66 188 ARG A N 1
ATOM 1571 C CA . ARG A 1 188 ? -59.920 12.997 28.221 1.00 51.66 188 ARG A CA 1
ATOM 1572 C C . ARG A 1 188 ? -58.978 11.781 28.171 1.00 51.66 188 ARG A C 1
ATOM 1574 O O . ARG A 1 188 ? -57.790 11.945 27.916 1.00 51.66 188 ARG A O 1
ATOM 1581 N N . TYR A 1 189 ? -59.532 10.573 28.275 1.00 50.03 189 TYR A N 1
ATOM 1582 C CA . TYR A 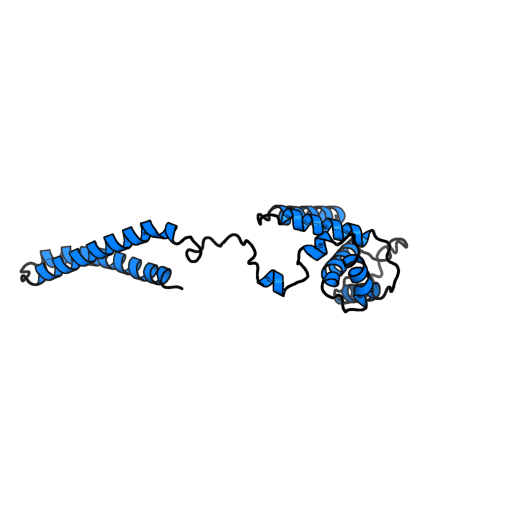1 189 ? -58.785 9.312 28.216 1.00 50.03 189 TYR A CA 1
ATOM 1583 C C . TYR A 1 189 ? -58.207 8.976 26.833 1.00 50.03 189 TYR A C 1
ATOM 1585 O O . TYR A 1 189 ? -57.116 8.419 26.741 1.00 50.03 189 TYR A O 1
ATOM 1593 N N . LEU A 1 190 ? -58.892 9.341 25.744 1.00 45.50 190 LEU A N 1
ATOM 1594 C CA . LEU A 1 190 ? -58.378 9.133 24.383 1.00 45.50 190 LEU A CA 1
ATOM 1595 C C . LEU A 1 190 ? -57.131 9.984 24.083 1.00 45.50 190 LEU A C 1
ATOM 1597 O O . LEU A 1 190 ? -56.251 9.539 23.347 1.00 45.50 190 LEU A O 1
ATOM 1601 N N . LYS A 1 191 ? -57.012 11.172 24.694 1.00 51.34 191 LYS A N 1
ATOM 1602 C CA . LYS A 1 191 ? -55.788 11.987 24.619 1.00 51.34 191 LYS A CA 1
ATOM 1603 C C . LYS A 1 191 ? -54.630 11.353 25.392 1.00 51.34 191 LYS A C 1
ATOM 1605 O O . LYS A 1 191 ? -53.534 11.282 24.841 1.00 51.34 191 LYS A O 1
ATOM 1610 N N . ASP A 1 192 ? -54.872 10.820 26.587 1.00 51.66 192 ASP A N 1
ATOM 1611 C CA . ASP A 1 192 ? -53.827 10.163 27.390 1.00 51.66 192 ASP A CA 1
ATOM 1612 C C . ASP A 1 192 ? -53.367 8.815 26.799 1.00 51.66 192 ASP A C 1
ATOM 1614 O O . ASP A 1 192 ? -52.202 8.434 26.906 1.00 51.66 192 ASP A O 1
ATOM 1618 N N . LEU A 1 193 ? -54.246 8.104 26.088 1.00 48.44 193 LEU A N 1
ATOM 1619 C CA . LEU A 1 193 ? -53.870 6.897 25.345 1.00 48.44 193 LEU A CA 1
ATOM 1620 C C . LEU A 1 193 ? -52.990 7.207 24.124 1.00 48.44 193 LEU A C 1
ATOM 1622 O O . LEU A 1 193 ? -52.103 6.419 23.799 1.00 48.44 193 LEU A O 1
ATOM 1626 N N . SER A 1 194 ? -53.186 8.359 23.472 1.00 49.97 194 SER A N 1
ATOM 1627 C CA . SER A 1 194 ? -52.354 8.777 22.334 1.00 49.97 194 SER A CA 1
ATOM 1628 C C . SER A 1 194 ? -50.910 9.102 22.743 1.00 49.97 194 SER A C 1
ATOM 1630 O O . SER A 1 194 ? -49.969 8.729 22.041 1.00 49.97 194 SER A O 1
ATOM 1632 N N . SER A 1 195 ? -50.711 9.705 23.919 1.00 51.88 195 SER A N 1
ATOM 1633 C CA . SER A 1 195 ? -49.385 9.938 24.502 1.00 51.88 195 SER A CA 1
ATOM 1634 C C . SER A 1 195 ? -48.728 8.634 24.966 1.00 51.88 195 SER A C 1
ATOM 1636 O O . SER A 1 195 ? -47.534 8.452 24.734 1.00 51.88 195 SER A O 1
ATOM 1638 N N . LEU A 1 196 ? -49.489 7.674 25.507 1.00 52.31 196 LEU A N 1
ATOM 1639 C CA . LEU A 1 196 ? -48.983 6.319 25.777 1.00 52.31 196 LEU A CA 1
ATOM 1640 C C . LEU A 1 196 ? -48.541 5.578 24.501 1.00 52.31 196 LEU A C 1
ATOM 1642 O O . LEU A 1 196 ? -47.548 4.852 24.535 1.00 52.31 196 LEU A O 1
ATOM 1646 N N . PHE A 1 197 ? -49.232 5.775 23.374 1.00 48.09 197 PHE A N 1
ATOM 1647 C CA . PHE A 1 197 ? -48.897 5.142 22.092 1.00 48.09 197 PHE A CA 1
ATOM 1648 C C . PHE A 1 197 ? -47.569 5.657 21.512 1.00 48.09 197 PHE A C 1
ATOM 1650 O O . PHE A 1 197 ? -46.761 4.873 21.015 1.00 48.09 197 PHE A O 1
ATOM 1657 N N . ILE A 1 198 ? -47.293 6.960 21.647 1.00 53.38 198 ILE A N 1
ATOM 1658 C CA . ILE A 1 198 ? -45.999 7.562 21.277 1.00 53.38 198 ILE A CA 1
ATOM 1659 C C . ILE A 1 198 ? -44.871 6.967 22.127 1.00 53.38 198 ILE A C 1
ATOM 1661 O O . ILE A 1 198 ? -43.816 6.609 21.605 1.00 53.38 198 ILE A O 1
ATOM 1665 N N . VAL A 1 199 ? -45.102 6.795 23.429 1.00 53.78 199 VAL A N 1
ATOM 1666 C CA . VAL A 1 199 ? -44.112 6.197 24.332 1.00 53.78 199 VAL A CA 1
ATOM 1667 C C . VAL A 1 199 ? -43.879 4.712 24.013 1.00 53.78 199 VAL A C 1
ATOM 1669 O O . VAL A 1 199 ? -42.744 4.243 24.087 1.00 53.78 199 VAL A O 1
ATOM 1672 N N . TYR A 1 200 ? -44.909 3.983 23.574 1.00 50.28 200 TYR A N 1
ATOM 1673 C CA . TYR A 1 200 ? -44.790 2.591 23.126 1.00 50.28 200 TYR A CA 1
ATOM 1674 C C . TYR A 1 200 ? -44.006 2.454 21.805 1.00 50.28 200 TYR A C 1
ATOM 1676 O O . TYR A 1 200 ? -43.163 1.570 21.677 1.00 50.28 200 TYR A O 1
ATOM 1684 N N . LEU A 1 201 ? -44.196 3.368 20.847 1.00 51.66 201 LEU A N 1
ATOM 1685 C CA . LEU A 1 201 ? -43.427 3.395 19.591 1.00 51.66 201 LEU A CA 1
ATOM 1686 C C . LEU A 1 201 ? -41.941 3.730 19.809 1.00 51.66 201 LEU A C 1
ATOM 1688 O O . LEU A 1 201 ? -41.062 3.154 19.157 1.00 51.66 201 LEU A O 1
ATOM 1692 N N . VAL A 1 202 ? -41.646 4.623 20.762 1.00 55.09 202 VAL A N 1
ATOM 1693 C CA . VAL A 1 20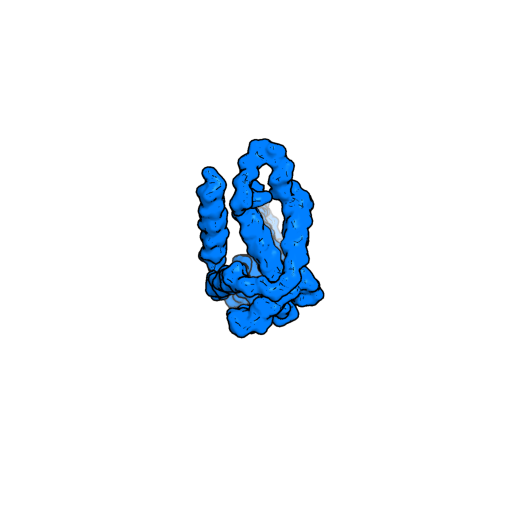2 ? -40.271 4.881 21.219 1.00 55.09 202 VAL A CA 1
ATOM 1694 C C . VAL A 1 202 ? -39.703 3.626 21.893 1.00 55.09 202 VAL A C 1
ATOM 1696 O O . VAL A 1 202 ? -38.572 3.240 21.613 1.00 55.09 202 VAL A O 1
ATOM 1699 N N . LYS A 1 203 ? -40.493 2.919 22.708 1.00 52.84 203 LYS A N 1
ATOM 1700 C CA . LYS A 1 203 ? -40.083 1.672 23.370 1.00 52.84 203 LYS A CA 1
ATOM 1701 C C . LYS A 1 203 ? -39.649 0.578 22.381 1.00 52.84 203 LYS A C 1
ATOM 1703 O O . LYS A 1 203 ? -38.566 0.027 22.558 1.00 52.84 203 LYS A O 1
ATOM 1708 N N . ASP A 1 204 ? -40.426 0.294 21.334 1.00 50.28 204 ASP A N 1
ATOM 1709 C CA . ASP A 1 204 ? -40.125 -0.790 20.375 1.00 50.28 204 ASP A CA 1
ATOM 1710 C C . ASP A 1 204 ? -38.911 -0.492 19.479 1.00 50.28 204 ASP A C 1
ATOM 1712 O O . ASP A 1 204 ? -38.078 -1.371 19.219 1.00 50.28 204 ASP A O 1
ATOM 1716 N N . SER A 1 205 ? -38.751 0.770 19.069 1.00 52.09 205 SER A N 1
ATOM 1717 C CA . SER A 1 205 ? -37.590 1.211 18.285 1.00 52.09 205 SER A CA 1
ATOM 1718 C C . SER A 1 205 ? -36.288 1.121 19.099 1.00 52.09 205 SER A C 1
ATOM 1720 O O . SER A 1 205 ? -35.245 0.721 18.577 1.00 52.09 205 SER A O 1
ATOM 1722 N N . PHE A 1 206 ? -36.342 1.435 20.400 1.00 51.88 206 PHE A N 1
ATOM 1723 C CA . PHE A 1 206 ? -35.185 1.378 21.300 1.00 51.88 206 PHE A CA 1
ATOM 1724 C C . PHE A 1 206 ? -34.895 -0.025 21.843 1.00 51.88 206 PHE A C 1
ATOM 1726 O O . PHE A 1 206 ? -33.726 -0.376 22.012 1.00 51.88 206 PHE A O 1
ATOM 1733 N N . HIS A 1 207 ? -35.918 -0.848 22.088 1.00 51.88 207 HIS A N 1
ATOM 1734 C CA . HIS A 1 207 ? -35.718 -2.240 22.487 1.00 51.88 207 HIS A CA 1
ATOM 1735 C C . HIS A 1 207 ? -34.981 -3.006 21.386 1.00 51.88 207 HIS A C 1
ATOM 1737 O O . HIS A 1 207 ? -33.973 -3.642 21.678 1.00 51.88 207 HIS A O 1
ATOM 1743 N N . SER A 1 208 ? -35.374 -2.808 20.122 1.00 53.19 208 SER A N 1
ATOM 1744 C CA . SER A 1 208 ? -34.666 -3.352 18.955 1.00 53.19 208 SER A CA 1
ATOM 1745 C C . SER A 1 208 ? -33.191 -2.928 18.907 1.00 53.19 208 SER A C 1
ATOM 1747 O O . SER A 1 208 ? -32.320 -3.747 18.620 1.00 53.19 208 SER A O 1
ATOM 1749 N N . ALA A 1 209 ? -32.877 -1.675 19.260 1.00 49.56 209 ALA A N 1
ATOM 1750 C CA . ALA A 1 209 ? -31.499 -1.178 19.333 1.00 49.56 209 ALA A CA 1
ATOM 1751 C C . ALA A 1 209 ? -30.684 -1.768 20.507 1.00 49.56 209 ALA A C 1
ATOM 1753 O O . ALA A 1 209 ? -29.464 -1.893 20.400 1.00 49.56 209 ALA A O 1
ATOM 1754 N N . LEU A 1 210 ? -31.338 -2.147 21.611 1.00 49.25 210 LEU A N 1
ATOM 1755 C CA . LEU A 1 210 ? -30.718 -2.761 22.795 1.00 49.25 210 LEU A CA 1
ATOM 1756 C C . LEU A 1 210 ? -30.561 -4.288 22.680 1.00 49.25 210 LEU A C 1
ATOM 1758 O O . LEU A 1 210 ? -29.669 -4.852 23.318 1.00 49.25 210 LEU A O 1
ATOM 1762 N N . THR A 1 211 ? -31.403 -4.962 21.891 1.00 48.34 211 THR A N 1
ATOM 1763 C CA . THR A 1 211 ? -31.391 -6.426 21.709 1.00 48.34 211 THR A CA 1
ATOM 1764 C C . THR A 1 211 ? -30.602 -6.905 20.491 1.00 48.34 211 THR A C 1
ATOM 1766 O O . THR A 1 211 ? -30.337 -8.102 20.395 1.00 48.34 211 THR A O 1
ATOM 1769 N N . LEU A 1 212 ? -30.177 -6.008 19.591 1.00 45.75 212 LEU A N 1
ATOM 1770 C CA . LEU A 1 212 ? -29.252 -6.296 18.483 1.00 45.75 212 LEU A CA 1
ATOM 1771 C C . LEU A 1 212 ? -27.829 -6.600 19.004 1.00 45.75 212 LEU A C 1
ATOM 1773 O O . LEU A 1 212 ? -26.901 -5.793 18.892 1.00 45.75 212 LEU A O 1
ATOM 1777 N N . LYS A 1 213 ? -27.664 -7.785 19.595 1.00 41.62 213 LYS A N 1
ATOM 1778 C CA . LYS A 1 213 ? -26.369 -8.438 19.823 1.00 41.62 213 LYS A CA 1
ATOM 1779 C C . LYS A 1 213 ? -25.865 -9.076 18.537 1.00 41.62 213 LYS A C 1
ATOM 1781 O O . LYS A 1 213 ? -26.650 -9.788 17.886 1.00 41.62 213 LYS A O 1
#

Secondary structure (DSSP, 8-state):
-HHHHHHHHHHHHHHHHHT--STTHHHHHHHHHHHHHHHHHSPP-S--HHHHHHHHHHHHTT-----TTS---TT-SSS-HHHHHHHHHHHHHHHTT-TT-GGGHHHHHHHHSGGGHHHHHTTTT-HHHHHHS-------S-GGGS-GGGGHHHHHHHHHHHHHHHHHHHHHHHHHTS----HHHHHHHHHHHHHHHHHHHHHHHHHHHHH--

Radius of gyration: 33.57 Å; chains: 1; bounding box: 94×38×74 Å

Organism: Fusarium oxysporum (NCBI:txid5507)

Sequence (213 aa):
MEMMERDRAFSFKESFQAGDLEPGYNAKY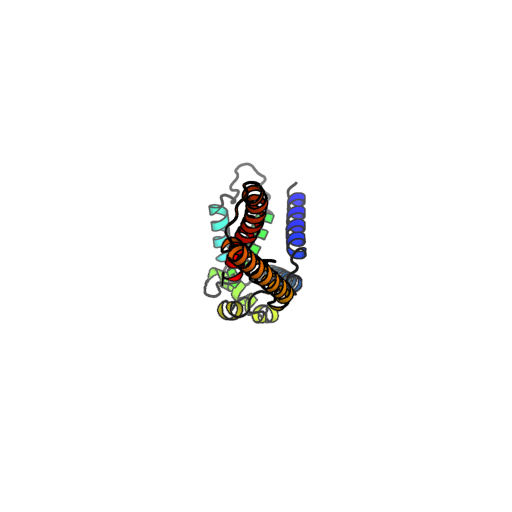NLLQEILRAMLKTPHVGSTDWIFFIAEILEWLDLRGDYDDYVQDPRYPWPYSFIVQDIVQAFAMIAMFFPDSNVTTLVTMFVNSSQCDEFRKSGVFDPKERSKVRPDRRTRPSYKFRDKELWKEWKEFYTRVTDYICLAVTLVKTQLSIEPTSESFKSRYLKDLSSLFIVYLVKDSFHSALTLK

pLDDT: mean 72.08, std 15.06, range [41.62, 91.12]